Protein AF-A0A258JT99-F1 (afdb_monomer_lite)

Radius of gyration: 22.07 Å; chains: 1; bounding box: 55×50×61 Å

Secondary structure (DSSP, 8-state):
-EEEEEEEEE-TT--EEEEEEEEEE-TTT-EEEEEEEEEEEETTTTEEEEEEEEEEEETTT--EEEEEEEEEEETTTTEEEEEEEEEEEETTEEEEEEEEEEEETTTTEEEEEETT--EE-TTS-EEEE-SS-EEEEETTEEEEPPTTS-THHHHHHHHHHHHHHHHHHTTS-S------------------------

Sequence (198 aa):
EWGARSGYGTTARGTEVAGRSAGAFNPYTGNYAGARDTSRYNPYTGARGASSASVTGNAYTGNFDANRSSVGANPTTGTAHASSTSVSRENGQVSVDSKGVATNQRTGNSVAWNNGNVYTDHDGNVYQHDGNGWNRATSSGWQQVDRSANTQQLDNERQARSFSNNRSYGGYDRGFGGGGGFERGGGGFERGGGGFRR

Structure (mmCIF, N/CA/C/O backbone):
data_AF-A0A258JT99-F1
#
_entry.id   AF-A0A258JT99-F1
#
loop_
_atom_site.group_PDB
_atom_site.id
_atom_site.type_symbol
_atom_site.label_atom_id
_atom_site.label_alt_id
_atom_site.label_comp_id
_atom_site.label_asym_id
_atom_site.label_entity_id
_atom_site.label_seq_id
_atom_site.pdbx_PDB_ins_code
_atom_site.Cartn_x
_atom_site.Cartn_y
_atom_site.Cartn_z
_atom_site.occupancy
_atom_site.B_iso_or_equiv
_atom_site.auth_seq_id
_atom_site.auth_comp_id
_atom_site.auth_asym_id
_atom_site.auth_atom_id
_atom_site.pdbx_PDB_model_num
ATOM 1 N N . GLU A 1 1 ? 18.544 -13.437 -15.022 1.00 73.38 1 GLU A N 1
ATOM 2 C CA . GLU A 1 1 ? 18.887 -13.776 -13.626 1.00 73.38 1 GLU A CA 1
ATOM 3 C C . GLU A 1 1 ? 17.643 -13.664 -12.753 1.00 73.38 1 GLU A C 1
ATOM 5 O O . GLU A 1 1 ? 16.803 -12.812 -13.035 1.00 73.38 1 GLU A O 1
ATOM 10 N N . TRP A 1 2 ? 17.504 -14.541 -11.758 1.00 81.50 2 TRP A N 1
ATOM 11 C CA . TRP A 1 2 ? 16.371 -14.583 -10.828 1.00 81.50 2 TRP A CA 1
ATOM 12 C C . TRP A 1 2 ? 16.904 -14.632 -9.399 1.00 81.50 2 TRP A C 1
ATOM 14 O O . TRP A 1 2 ? 17.865 -15.349 -9.132 1.00 81.50 2 TRP A O 1
ATOM 24 N N . GLY A 1 3 ? 16.271 -13.907 -8.480 1.00 84.00 3 GLY A N 1
ATOM 25 C CA . GLY A 1 3 ? 16.649 -13.907 -7.069 1.00 84.00 3 GLY A CA 1
ATOM 26 C C . GLY A 1 3 ? 15.433 -13.779 -6.165 1.00 84.00 3 GLY A C 1
ATOM 27 O O . GLY A 1 3 ? 14.491 -13.057 -6.485 1.00 84.00 3 GLY A O 1
ATOM 28 N N . ALA A 1 4 ? 15.456 -14.466 -5.025 1.00 85.50 4 ALA A N 1
ATOM 29 C CA . ALA A 1 4 ? 14.419 -14.387 -4.006 1.00 85.50 4 ALA A CA 1
ATOM 30 C C . ALA A 1 4 ? 15.039 -14.308 -2.607 1.00 85.50 4 ALA A C 1
ATOM 32 O O . ALA A 1 4 ? 16.090 -14.884 -2.342 1.00 85.50 4 ALA A O 1
ATOM 33 N N . ARG A 1 5 ? 14.371 -13.589 -1.706 1.00 89.81 5 ARG A N 1
ATOM 34 C CA .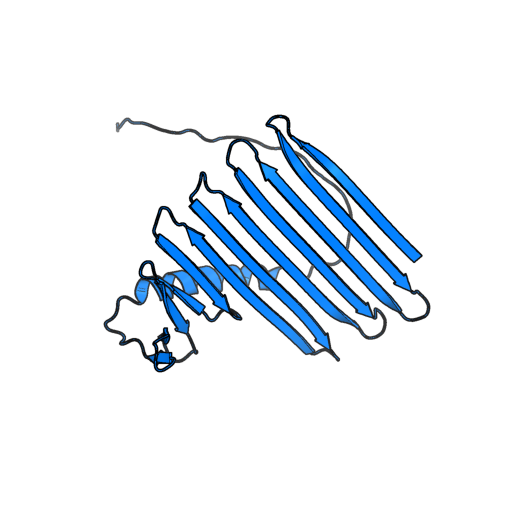 ARG A 1 5 ? 14.698 -13.515 -0.278 1.00 89.81 5 ARG A CA 1
ATOM 35 C C . ARG A 1 5 ? 13.418 -13.603 0.533 1.00 89.81 5 ARG A C 1
ATOM 37 O O . ARG A 1 5 ? 12.408 -13.011 0.155 1.00 89.81 5 ARG A O 1
ATOM 44 N N . SER A 1 6 ? 13.475 -14.298 1.655 1.00 93.19 6 SER A N 1
ATOM 45 C CA . SER A 1 6 ? 12.382 -14.395 2.618 1.00 93.19 6 SER A CA 1
ATOM 46 C C . SER A 1 6 ? 12.924 -14.254 4.029 1.00 93.19 6 SER A C 1
ATOM 48 O O . SER A 1 6 ? 14.051 -14.658 4.305 1.00 93.19 6 SER A O 1
ATOM 50 N N . GLY A 1 7 ? 12.116 -13.696 4.920 1.00 93.88 7 GLY A N 1
ATOM 51 C CA . GLY A 1 7 ? 12.438 -13.556 6.329 1.00 93.88 7 GLY A CA 1
ATOM 52 C C . GLY A 1 7 ? 11.191 -13.716 7.182 1.00 93.88 7 GLY A C 1
ATOM 53 O O . GLY A 1 7 ? 10.092 -13.320 6.788 1.00 93.88 7 GLY A O 1
ATOM 54 N N . TYR A 1 8 ? 11.389 -14.292 8.357 1.00 96.31 8 TYR A N 1
ATOM 55 C CA . TYR A 1 8 ? 10.395 -14.392 9.411 1.00 96.31 8 TYR A CA 1
ATOM 56 C C . TYR A 1 8 ? 11.054 -13.990 10.726 1.00 96.31 8 TYR A C 1
ATOM 58 O O . TYR A 1 8 ? 12.238 -14.255 10.937 1.00 96.31 8 TYR A O 1
ATOM 66 N N . GLY A 1 9 ? 10.295 -13.353 11.607 1.00 95.69 9 GLY A N 1
ATOM 67 C CA . GLY A 1 9 ? 10.769 -13.029 12.938 1.00 95.69 9 GLY A CA 1
ATOM 68 C C . GLY A 1 9 ? 9.641 -12.671 13.886 1.00 95.69 9 GLY A C 1
ATOM 69 O O . GLY A 1 9 ? 8.528 -12.334 13.481 1.00 95.69 9 GLY A O 1
ATOM 70 N N . THR A 1 10 ? 9.975 -12.704 15.168 1.00 96.75 10 THR A N 1
ATOM 71 C CA . THR A 1 10 ? 9.085 -12.312 16.255 1.00 96.75 10 THR A CA 1
ATOM 72 C C . THR A 1 10 ? 9.757 -11.193 17.039 1.00 96.75 10 THR A C 1
ATOM 74 O O . THR A 1 10 ? 10.929 -11.290 17.400 1.00 96.75 10 THR A O 1
ATOM 77 N N . THR A 1 11 ? 9.044 -10.094 17.282 1.00 93.75 11 THR A N 1
ATOM 78 C CA . THR A 1 11 ? 9.565 -9.004 18.119 1.00 93.75 11 THR A CA 1
ATOM 79 C C . THR A 1 11 ? 9.627 -9.436 19.586 1.00 93.75 11 THR A C 1
ATOM 81 O O . THR A 1 11 ? 8.944 -10.371 19.997 1.00 93.75 11 THR A O 1
ATOM 84 N N . ALA A 1 12 ? 10.366 -8.700 20.424 1.00 90.81 12 ALA A N 1
ATOM 85 C CA . ALA A 1 12 ? 10.426 -8.960 21.870 1.00 90.81 12 ALA A CA 1
ATOM 86 C C . ALA A 1 12 ? 9.043 -8.965 22.560 1.00 90.81 12 ALA A C 1
ATOM 88 O O . ALA A 1 12 ? 8.882 -9.543 23.627 1.00 90.81 12 ALA A O 1
ATOM 89 N N . ARG A 1 13 ? 8.035 -8.328 21.945 1.00 89.50 13 ARG A N 1
ATOM 90 C CA . ARG A 1 13 ? 6.638 -8.310 22.402 1.00 89.50 13 ARG A CA 1
ATOM 91 C C . ARG A 1 13 ? 5.745 -9.237 21.570 1.00 89.50 13 ARG A C 1
ATOM 93 O O . ARG A 1 13 ? 4.591 -8.906 21.318 1.00 89.50 13 ARG A O 1
ATOM 100 N N . GLY A 1 14 ? 6.281 -10.347 21.070 1.00 91.19 14 GLY A N 1
ATOM 101 C CA . GLY A 1 14 ? 5.508 -11.416 20.434 1.00 91.19 14 GLY A CA 1
ATOM 102 C C . GLY A 1 14 ? 4.875 -11.073 19.082 1.00 91.19 14 GLY A C 1
ATOM 103 O O . GLY A 1 14 ? 4.100 -11.869 18.573 1.00 91.19 14 GLY A O 1
ATOM 104 N N . THR A 1 15 ? 5.155 -9.907 18.487 1.00 95.38 15 THR A N 1
ATOM 105 C CA . THR A 1 15 ? 4.597 -9.580 17.164 1.00 95.38 15 THR A CA 1
ATOM 106 C C . THR A 1 15 ? 5.325 -10.380 16.099 1.00 95.38 15 THR A C 1
ATOM 108 O O . THR A 1 15 ? 6.531 -10.214 15.930 1.00 95.38 15 THR A O 1
ATOM 111 N N . GLU A 1 16 ? 4.591 -11.207 15.374 1.00 96.62 16 GLU A N 1
ATOM 112 C CA . GLU A 1 16 ? 5.081 -11.982 14.244 1.00 96.62 16 GLU A CA 1
ATOM 113 C C . GLU A 1 16 ? 5.125 -11.102 13.000 1.00 96.62 16 GLU A C 1
ATOM 115 O O . GLU A 1 16 ? 4.189 -10.347 12.717 1.00 96.62 16 GLU A O 1
ATOM 120 N N . VAL A 1 17 ? 6.215 -11.199 12.249 1.00 95.38 17 VAL A N 1
ATOM 121 C CA . VAL A 1 17 ? 6.394 -10.529 10.966 1.00 95.38 17 VAL A CA 1
ATOM 122 C C . VAL A 1 17 ? 6.993 -11.528 9.991 1.00 95.38 17 VAL A C 1
ATOM 124 O O . VAL A 1 17 ? 7.997 -12.172 10.287 1.00 95.38 17 VAL A O 1
ATOM 127 N N . ALA A 1 18 ? 6.397 -11.627 8.810 1.00 96.38 18 ALA A N 1
ATOM 128 C CA . ALA A 1 18 ? 6.957 -12.366 7.693 1.00 96.38 18 ALA A CA 1
ATOM 129 C C . ALA A 1 18 ? 7.031 -11.461 6.469 1.00 96.38 18 ALA A C 1
ATOM 131 O O . ALA A 1 18 ? 6.254 -10.512 6.316 1.00 96.38 18 ALA A O 1
ATOM 132 N N . GLY A 1 19 ? 7.960 -11.761 5.575 1.00 96.31 19 GLY A N 1
ATOM 133 C CA . GLY A 1 19 ? 7.998 -11.125 4.276 1.00 96.31 19 GLY A CA 1
ATOM 134 C C . GLY A 1 19 ? 8.892 -11.858 3.305 1.00 96.31 19 GLY A C 1
ATOM 135 O O . GLY A 1 19 ? 9.802 -12.597 3.682 1.00 96.31 19 GLY A O 1
ATOM 136 N N . ARG A 1 20 ? 8.629 -11.632 2.028 1.00 97.06 20 ARG A N 1
ATOM 137 C CA . ARG A 1 20 ? 9.450 -12.140 0.937 1.00 97.06 20 ARG A CA 1
ATOM 138 C C . ARG A 1 20 ? 9.517 -11.122 -0.179 1.00 97.06 20 ARG A C 1
ATOM 140 O O . ARG A 1 20 ? 8.653 -10.259 -0.310 1.00 97.06 20 ARG A O 1
ATOM 147 N N . SER A 1 21 ? 10.555 -11.221 -0.989 1.00 96.81 21 SER A N 1
ATOM 148 C CA . SER A 1 21 ? 10.646 -10.490 -2.241 1.00 96.81 21 SER A CA 1
ATOM 149 C C . SER A 1 21 ? 11.410 -11.292 -3.271 1.00 96.81 21 SER A C 1
ATOM 151 O O . SER A 1 21 ? 12.389 -11.949 -2.921 1.00 96.81 21 SER A O 1
ATOM 153 N N . ALA A 1 22 ? 11.011 -11.168 -4.524 1.00 96.56 22 ALA A N 1
ATOM 154 C CA . ALA A 1 22 ? 11.676 -11.775 -5.658 1.00 96.56 22 ALA A CA 1
ATOM 155 C C . ALA A 1 22 ? 11.898 -10.742 -6.762 1.00 96.56 22 ALA A C 1
ATOM 157 O O . ALA A 1 22 ? 11.194 -9.733 -6.836 1.00 96.56 22 ALA A O 1
ATOM 158 N N . GLY A 1 23 ? 12.888 -11.002 -7.604 1.00 97.38 23 GLY A N 1
ATOM 159 C CA . GLY A 1 23 ? 13.243 -10.174 -8.740 1.00 97.38 23 GLY A CA 1
ATOM 160 C C . GLY A 1 23 ? 13.758 -11.019 -9.893 1.00 97.38 23 GLY A C 1
ATOM 161 O O . GLY A 1 23 ? 14.314 -12.101 -9.695 1.00 97.38 23 GLY A O 1
ATOM 162 N N . ALA A 1 24 ? 13.554 -10.506 -11.094 1.00 96.94 24 ALA A N 1
ATOM 163 C CA . ALA A 1 24 ? 13.934 -11.137 -12.336 1.00 96.94 24 ALA A CA 1
ATOM 164 C C . ALA A 1 24 ? 14.367 -10.084 -13.342 1.00 96.94 24 ALA A C 1
ATOM 166 O O . ALA A 1 24 ? 13.722 -9.041 -13.467 1.00 96.94 24 ALA A O 1
ATOM 167 N N . PHE A 1 25 ? 15.415 -10.389 -14.097 1.00 97.62 25 PHE A N 1
ATOM 168 C CA . PHE A 1 25 ? 15.844 -9.567 -15.219 1.00 97.62 25 PHE A CA 1
ATOM 169 C C . PHE A 1 25 ? 16.341 -10.433 -16.374 1.00 97.62 25 PHE A C 1
ATOM 171 O O . PHE A 1 25 ? 17.145 -11.352 -16.172 1.00 97.62 25 PHE A O 1
ATOM 178 N N . ASN A 1 26 ? 15.873 -10.130 -17.583 1.00 97.06 26 ASN A N 1
ATOM 179 C CA . ASN A 1 26 ? 16.378 -10.693 -18.825 1.00 97.06 26 ASN A CA 1
ATOM 180 C C . ASN A 1 26 ? 17.171 -9.615 -19.592 1.00 97.06 26 ASN A C 1
ATOM 182 O O . ASN A 1 26 ? 16.556 -8.746 -20.213 1.00 97.06 26 ASN A O 1
ATOM 186 N N . PRO A 1 27 ? 18.516 -9.683 -19.600 1.00 95.00 27 PRO A N 1
ATOM 187 C CA . PRO A 1 27 ? 19.362 -8.696 -20.269 1.00 95.00 27 PRO A CA 1
ATOM 188 C C . PRO A 1 27 ? 19.327 -8.771 -21.799 1.00 95.00 27 PRO A C 1
ATOM 190 O O . PRO A 1 27 ? 19.946 -7.928 -22.428 1.00 95.00 27 PRO A O 1
ATOM 193 N N . TYR A 1 28 ? 18.663 -9.760 -22.405 1.00 97.12 28 TYR A N 1
ATOM 194 C C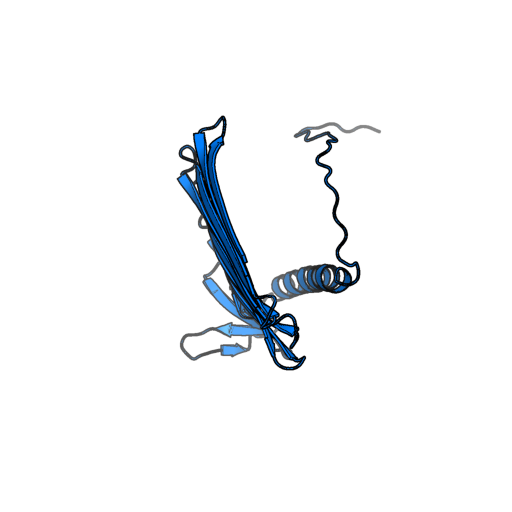A . TYR A 1 28 ? 18.542 -9.870 -23.864 1.00 97.12 28 TYR A CA 1
ATOM 195 C C . TYR A 1 28 ? 17.241 -9.268 -24.390 1.00 97.12 28 TYR A C 1
ATOM 197 O O . TYR A 1 28 ? 17.189 -8.793 -25.519 1.00 97.12 28 TYR A O 1
ATOM 205 N N . THR A 1 29 ? 16.180 -9.290 -23.581 1.00 97.06 29 THR A N 1
ATOM 206 C CA . THR A 1 29 ? 14.873 -8.738 -23.965 1.00 97.06 29 THR A CA 1
ATOM 207 C C . THR A 1 29 ? 14.533 -7.448 -23.230 1.00 97.06 29 THR A C 1
ATOM 209 O O . THR A 1 29 ? 13.559 -6.796 -23.588 1.00 97.06 29 THR A O 1
ATOM 212 N N . GLY A 1 30 ? 15.292 -7.083 -22.192 1.00 96.94 30 GLY A N 1
ATOM 213 C CA . GLY A 1 30 ? 15.015 -5.939 -21.324 1.00 96.94 30 GLY A CA 1
ATOM 214 C C . GLY A 1 30 ? 13.882 -6.188 -20.325 1.00 96.94 30 GLY A C 1
ATOM 215 O O . GLY A 1 30 ? 13.571 -5.300 -19.534 1.00 96.94 30 GLY A O 1
ATOM 216 N N . ASN A 1 31 ? 13.262 -7.373 -20.334 1.00 98.12 31 ASN A N 1
ATOM 217 C CA . ASN A 1 31 ? 12.151 -7.690 -19.439 1.00 98.12 31 ASN A CA 1
ATOM 218 C C . ASN A 1 31 ? 12.633 -7.770 -17.990 1.00 98.12 31 ASN A C 1
ATOM 220 O O . ASN A 1 31 ? 13.616 -8.449 -17.687 1.00 98.12 31 ASN A O 1
ATOM 224 N N . TYR A 1 32 ? 11.898 -7.132 -17.088 1.00 98.12 32 TYR A N 1
ATOM 225 C CA . TYR A 1 32 ? 12.126 -7.212 -15.656 1.00 98.12 32 TYR A CA 1
ATOM 226 C C . TYR A 1 32 ? 10.822 -7.472 -14.911 1.00 98.12 32 TYR A C 1
ATOM 228 O O . TYR A 1 32 ? 9.738 -7.079 -15.341 1.00 98.12 32 TYR A O 1
ATOM 236 N N . ALA A 1 33 ? 10.944 -8.132 -13.767 1.00 98.06 33 ALA A N 1
ATOM 237 C CA . ALA A 1 33 ? 9.855 -8.311 -12.827 1.00 98.06 33 ALA A CA 1
ATOM 238 C C . ALA A 1 33 ? 10.388 -8.216 -11.400 1.00 98.06 33 ALA A C 1
ATOM 240 O O . ALA A 1 33 ? 11.525 -8.588 -11.114 1.00 98.06 33 ALA A O 1
ATOM 241 N N . GLY A 1 34 ? 9.561 -7.734 -10.488 1.00 97.94 34 GLY A N 1
ATOM 242 C CA . GLY A 1 34 ? 9.867 -7.673 -9.072 1.00 97.94 34 GLY A CA 1
ATOM 243 C C . GLY A 1 34 ? 8.593 -7.768 -8.261 1.00 97.94 34 GLY A C 1
ATOM 244 O O . GLY A 1 34 ? 7.565 -7.223 -8.646 1.00 97.94 34 GLY A O 1
ATOM 245 N N . ALA A 1 35 ? 8.646 -8.454 -7.130 1.00 96.94 35 ALA A N 1
ATOM 246 C CA . ALA A 1 35 ? 7.527 -8.540 -6.208 1.00 96.94 35 ALA A CA 1
ATOM 247 C C . ALA A 1 35 ? 8.027 -8.586 -4.770 1.00 96.94 35 ALA A C 1
ATOM 249 O O . ALA A 1 35 ? 9.122 -9.070 -4.490 1.00 96.94 35 ALA A O 1
ATOM 250 N N . ARG A 1 36 ? 7.218 -8.085 -3.845 1.00 96.94 36 ARG A N 1
ATOM 251 C CA . ARG A 1 36 ? 7.414 -8.218 -2.407 1.00 96.94 36 ARG A CA 1
ATOM 252 C C . ARG A 1 36 ? 6.078 -8.317 -1.700 1.00 96.94 36 ARG A C 1
ATOM 254 O O . ARG A 1 36 ? 5.122 -7.660 -2.100 1.00 96.94 36 ARG A O 1
ATOM 261 N N . ASP A 1 37 ? 6.045 -9.063 -0.613 1.00 96.62 37 ASP A N 1
ATOM 262 C CA . ASP A 1 37 ? 4.921 -9.087 0.306 1.00 96.62 37 ASP A CA 1
ATOM 263 C C . ASP A 1 37 ? 5.394 -9.186 1.752 1.00 96.62 37 ASP A C 1
ATOM 265 O O . ASP A 1 37 ? 6.534 -9.552 2.044 1.00 96.62 37 ASP A O 1
ATOM 269 N N . THR A 1 38 ? 4.520 -8.770 2.658 1.00 95.81 38 THR A N 1
ATOM 270 C CA . THR A 1 38 ? 4.727 -8.871 4.095 1.00 95.81 38 THR A CA 1
ATOM 271 C C . THR A 1 38 ? 3.408 -9.129 4.797 1.00 95.81 38 THR A C 1
ATOM 273 O O . THR A 1 38 ? 2.363 -8.629 4.375 1.00 95.81 38 THR A O 1
ATOM 276 N N . SER A 1 39 ? 3.475 -9.871 5.894 1.00 95.12 39 SER A N 1
ATOM 277 C CA . SER A 1 39 ? 2.401 -10.064 6.856 1.00 95.12 39 SER A CA 1
ATOM 278 C C . SER A 1 39 ? 2.896 -9.743 8.262 1.00 95.12 39 SER A C 1
ATOM 280 O O . SER A 1 39 ? 4.078 -9.887 8.575 1.00 95.12 39 SER A O 1
ATOM 282 N N . ARG A 1 40 ? 1.981 -9.300 9.121 1.00 95.94 40 ARG A N 1
ATOM 283 C CA . ARG A 1 40 ? 2.245 -9.028 10.535 1.00 95.94 40 ARG A CA 1
ATOM 284 C C . ARG A 1 40 ? 1.055 -9.420 11.398 1.00 95.94 40 ARG A C 1
ATOM 286 O O . ARG A 1 40 ? -0.085 -9.187 10.988 1.00 95.94 40 ARG A O 1
ATOM 293 N N . TYR A 1 41 ? 1.327 -9.943 12.587 1.00 97.00 41 TYR A N 1
ATOM 294 C CA . TYR A 1 41 ? 0.324 -10.285 13.592 1.00 97.00 41 TYR A CA 1
ATOM 295 C C . TYR A 1 41 ? 0.838 -9.967 14.998 1.00 97.00 41 TYR A C 1
ATOM 297 O O . TYR A 1 41 ? 1.927 -10.380 15.380 1.00 97.00 41 TYR A O 1
ATOM 305 N N . ASN A 1 42 ? 0.065 -9.212 15.774 1.00 95.69 42 ASN A N 1
ATOM 306 C CA . ASN A 1 42 ? 0.338 -8.925 17.174 1.00 95.69 42 ASN A CA 1
ATOM 307 C C . ASN A 1 42 ? -0.686 -9.670 18.048 1.00 95.69 42 ASN A C 1
ATOM 309 O O . ASN A 1 42 ? -1.859 -9.283 18.044 1.00 95.69 42 ASN A O 1
ATOM 313 N N . PRO A 1 43 ? -0.270 -10.687 18.823 1.00 94.06 43 PRO A N 1
ATOM 314 C CA . PRO A 1 43 ? -1.187 -11.490 19.628 1.00 94.06 43 PRO A CA 1
ATOM 315 C C . PRO A 1 43 ? -1.819 -10.712 20.789 1.00 94.06 43 PRO A C 1
ATOM 317 O O . PRO A 1 43 ? -2.919 -11.047 21.213 1.00 94.06 43 PRO A O 1
ATOM 320 N N . TYR A 1 44 ? -1.176 -9.649 21.284 1.00 94.12 44 TYR A N 1
ATOM 321 C CA . TYR A 1 44 ? -1.686 -8.865 22.415 1.00 94.12 44 TYR A CA 1
ATOM 322 C C . TYR A 1 44 ? -2.835 -7.938 22.029 1.00 94.12 44 TYR A C 1
ATOM 324 O O . TYR A 1 44 ? -3.727 -7.685 22.832 1.00 94.12 44 TYR A O 1
ATOM 332 N N . THR A 1 45 ? -2.803 -7.401 20.810 1.00 93.75 45 THR A N 1
ATOM 333 C CA . THR A 1 45 ? -3.827 -6.467 20.323 1.00 93.75 45 THR A CA 1
ATOM 334 C C . THR A 1 45 ? -4.746 -7.081 19.276 1.00 93.75 45 THR A C 1
ATOM 336 O O . THR A 1 45 ? -5.660 -6.414 18.802 1.00 93.75 45 THR A O 1
ATOM 339 N N . GLY A 1 46 ? -4.473 -8.312 18.833 1.00 93.12 46 GLY A N 1
ATOM 340 C CA . GLY A 1 46 ? -5.096 -8.907 17.650 1.00 93.12 46 GLY A CA 1
ATOM 341 C C . GLY A 1 46 ? -4.809 -8.132 16.357 1.00 93.12 46 GLY A C 1
ATOM 342 O O . GLY A 1 46 ? -5.453 -8.383 15.335 1.00 93.12 46 GLY A O 1
ATOM 343 N N . ALA A 1 47 ? -3.887 -7.159 16.386 1.00 94.19 47 ALA A N 1
ATOM 344 C CA . ALA A 1 47 ? -3.595 -6.328 15.233 1.00 94.19 47 ALA A CA 1
ATOM 345 C C . ALA A 1 47 ? -2.904 -7.155 14.155 1.00 94.19 47 ALA A C 1
ATOM 347 O O . ALA A 1 47 ? -1.912 -7.833 14.409 1.00 94.19 47 ALA A O 1
ATOM 348 N N . ARG A 1 48 ? -3.413 -7.072 12.933 1.00 96.00 48 ARG A N 1
ATOM 349 C CA . ARG A 1 48 ? -2.928 -7.840 11.792 1.00 96.00 48 ARG A CA 1
ATOM 350 C C . ARG A 1 48 ? -2.867 -6.985 10.551 1.00 96.00 48 ARG A C 1
ATOM 352 O O . ARG A 1 48 ? -3.611 -6.016 10.410 1.00 96.00 48 ARG A O 1
ATOM 359 N N . GLY A 1 49 ? -2.000 -7.351 9.627 1.00 94.50 49 GLY A N 1
ATOM 360 C CA . GLY A 1 49 ? -1.995 -6.725 8.321 1.00 94.50 49 GLY A CA 1
ATOM 361 C C . GLY A 1 49 ? -1.114 -7.449 7.336 1.00 94.50 49 GLY A C 1
ATOM 362 O O . GLY A 1 49 ? -0.210 -8.189 7.716 1.00 94.50 49 GLY A O 1
ATOM 363 N N . ALA A 1 50 ? -1.378 -7.195 6.069 1.00 93.38 50 ALA A N 1
ATOM 364 C CA . ALA A 1 50 ? -0.567 -7.670 4.973 1.00 93.38 50 ALA A CA 1
ATOM 365 C C . ALA A 1 50 ? -0.400 -6.551 3.953 1.00 93.38 50 ALA A C 1
ATOM 367 O O . ALA A 1 50 ? -1.255 -5.677 3.828 1.00 93.38 50 ALA A O 1
ATOM 368 N N . SER A 1 51 ? 0.708 -6.552 3.233 1.00 94.75 51 SER A N 1
ATOM 369 C CA . SER A 1 51 ? 0.885 -5.662 2.093 1.00 94.75 51 SER A CA 1
ATOM 370 C C . SER A 1 51 ? 1.733 -6.325 1.036 1.00 94.75 51 SER A C 1
ATOM 372 O O . SER A 1 51 ? 2.630 -7.093 1.368 1.00 94.75 51 SER A O 1
ATOM 374 N N . SER A 1 52 ? 1.475 -5.994 -0.220 1.00 96.06 52 SER A N 1
ATOM 375 C CA . SER A 1 52 ? 2.255 -6.462 -1.354 1.00 96.06 52 SER A CA 1
ATOM 376 C C . SER A 1 52 ? 2.602 -5.306 -2.280 1.00 96.06 52 SER A C 1
ATOM 378 O O . SER A 1 52 ? 1.932 -4.273 -2.278 1.00 96.06 52 SER A O 1
ATOM 380 N N . ALA A 1 53 ? 3.673 -5.458 -3.046 1.00 97.19 53 ALA A N 1
ATOM 381 C CA . ALA A 1 53 ? 3.984 -4.598 -4.170 1.00 97.19 53 ALA A CA 1
ATOM 382 C C . ALA A 1 53 ? 4.658 -5.410 -5.272 1.00 97.19 53 ALA A C 1
ATOM 384 O O . ALA A 1 53 ? 5.466 -6.287 -4.976 1.00 97.19 53 ALA A O 1
ATOM 385 N N . SER A 1 54 ? 4.364 -5.098 -6.523 1.00 97.19 54 SER A N 1
ATOM 386 C CA . SER A 1 54 ? 4.955 -5.741 -7.687 1.00 97.19 54 SER A CA 1
ATOM 387 C C . SER A 1 54 ? 5.211 -4.738 -8.797 1.00 97.19 54 SER A C 1
ATOM 389 O O . SER A 1 54 ? 4.589 -3.679 -8.846 1.00 97.19 54 SER A O 1
ATOM 391 N N . VAL A 1 55 ? 6.131 -5.086 -9.685 1.00 97.81 55 VAL A N 1
ATOM 392 C CA . VAL A 1 55 ? 6.376 -4.401 -10.943 1.00 97.81 55 VAL A CA 1
ATOM 393 C C . VAL A 1 55 ? 6.737 -5.429 -12.008 1.00 97.81 55 VAL A C 1
ATOM 395 O O . VAL A 1 55 ? 7.467 -6.378 -11.731 1.00 97.81 55 VAL A O 1
ATOM 398 N N . THR A 1 56 ? 6.243 -5.237 -13.217 1.00 98.12 56 THR A N 1
ATOM 399 C CA . THR A 1 56 ? 6.661 -5.938 -14.430 1.00 98.12 56 THR A CA 1
ATOM 400 C C . THR A 1 56 ? 6.882 -4.902 -15.508 1.00 98.12 56 THR A C 1
ATOM 402 O O . THR A 1 56 ? 6.127 -3.942 -15.591 1.00 98.12 56 THR A O 1
ATOM 405 N N . GLY A 1 57 ? 7.899 -5.056 -16.339 1.00 97.62 57 GLY A N 1
ATOM 406 C CA . GLY A 1 57 ? 8.131 -4.084 -17.395 1.00 97.62 57 GLY A CA 1
ATOM 407 C C . GLY A 1 57 ? 9.267 -4.463 -18.314 1.00 97.62 57 GLY A C 1
ATOM 408 O O . GLY A 1 57 ? 9.824 -5.559 -18.243 1.00 97.62 57 GLY A O 1
ATOM 409 N N . ASN A 1 58 ? 9.608 -3.525 -19.185 1.00 97.25 58 ASN A N 1
ATOM 410 C CA . ASN A 1 58 ? 10.670 -3.679 -20.153 1.00 97.25 58 ASN A CA 1
ATOM 411 C C . ASN A 1 58 ? 11.561 -2.429 -20.153 1.00 97.25 58 ASN A C 1
ATOM 413 O O . ASN A 1 58 ? 11.116 -1.323 -20.450 1.00 97.25 58 ASN A O 1
ATOM 417 N N . ALA A 1 59 ? 12.832 -2.610 -19.802 1.00 95.50 59 ALA A N 1
ATOM 418 C CA . ALA A 1 59 ? 13.805 -1.533 -19.655 1.00 95.50 59 ALA A CA 1
ATOM 419 C C . ALA A 1 59 ? 14.147 -0.837 -20.983 1.00 95.50 59 ALA A C 1
ATOM 421 O O . ALA A 1 59 ? 14.592 0.306 -20.962 1.00 95.50 59 ALA A O 1
ATOM 422 N N . TYR A 1 60 ? 13.939 -1.499 -22.126 1.00 96.56 60 TYR A N 1
ATOM 423 C CA . TYR A 1 60 ? 14.247 -0.941 -23.446 1.00 96.56 60 TYR A CA 1
ATOM 424 C C . TYR A 1 60 ? 13.129 -0.054 -23.982 1.00 96.56 60 TYR A C 1
ATOM 426 O O . TYR A 1 60 ? 13.396 0.968 -24.600 1.00 96.56 60 TYR A O 1
ATOM 434 N N . THR A 1 61 ? 11.876 -0.430 -23.729 1.00 96.31 61 THR A N 1
ATOM 435 C CA . THR A 1 61 ? 10.705 0.373 -24.125 1.00 96.31 61 THR A CA 1
ATOM 436 C C . THR A 1 61 ? 10.324 1.409 -23.068 1.00 96.31 61 THR A C 1
ATOM 438 O O . THR A 1 61 ? 9.653 2.389 -23.372 1.00 96.31 61 THR A O 1
ATOM 441 N N . GLY A 1 62 ? 10.726 1.193 -21.813 1.00 92.44 62 GLY A N 1
ATOM 442 C CA . GLY A 1 62 ? 10.285 1.988 -20.671 1.00 92.44 62 GLY A CA 1
ATOM 443 C C . GLY A 1 62 ? 8.863 1.664 -20.206 1.00 92.44 62 GLY A C 1
ATOM 444 O O . GLY A 1 62 ? 8.413 2.268 -19.234 1.00 92.44 62 GLY A O 1
ATOM 445 N N . ASN A 1 63 ? 8.166 0.721 -20.848 1.00 95.62 63 ASN A N 1
ATOM 446 C CA . ASN A 1 63 ? 6.826 0.302 -20.446 1.00 95.62 63 ASN A CA 1
ATOM 447 C C . ASN A 1 63 ? 6.881 -0.511 -19.149 1.00 95.62 63 ASN A C 1
ATOM 449 O O . ASN A 1 63 ? 7.790 -1.328 -18.954 1.00 95.62 63 ASN A O 1
ATOM 453 N N . PHE A 1 64 ? 5.914 -0.294 -18.261 1.00 97.12 64 PHE A N 1
ATOM 454 C CA . PHE A 1 64 ? 5.809 -1.051 -17.017 1.00 97.12 64 PHE A CA 1
ATOM 455 C C . PHE A 1 64 ? 4.393 -1.053 -16.453 1.00 97.12 64 PHE A C 1
ATOM 457 O O . PHE A 1 64 ? 3.629 -0.125 -16.680 1.00 97.12 64 PHE A O 1
ATOM 464 N N . ASP A 1 65 ? 4.116 -2.046 -15.620 1.00 97.38 65 ASP A N 1
ATOM 465 C CA . ASP A 1 65 ? 2.959 -2.145 -14.745 1.00 97.38 65 ASP A CA 1
ATOM 466 C C . ASP A 1 65 ? 3.455 -2.371 -13.323 1.00 97.38 65 ASP A C 1
ATOM 468 O O . ASP A 1 65 ? 4.214 -3.300 -13.052 1.00 97.38 65 ASP A O 1
ATOM 472 N N . ALA A 1 66 ? 3.038 -1.520 -12.399 1.00 96.00 66 ALA A N 1
ATOM 473 C CA . ALA A 1 66 ? 3.349 -1.611 -10.986 1.00 96.00 66 ALA A CA 1
ATOM 474 C C . ALA A 1 66 ? 2.060 -1.642 -10.173 1.00 96.00 66 ALA A C 1
ATOM 476 O O . ALA A 1 66 ? 1.102 -0.940 -10.476 1.00 96.00 66 ALA A O 1
ATOM 477 N N . ASN A 1 67 ? 2.039 -2.422 -9.100 1.00 94.31 67 ASN A N 1
ATOM 478 C CA . ASN A 1 67 ? 0.916 -2.486 -8.177 1.00 94.31 67 ASN A CA 1
ATOM 479 C C . ASN A 1 67 ? 1.422 -2.495 -6.737 1.00 94.31 67 ASN A C 1
ATOM 481 O O . ASN A 1 67 ? 2.491 -3.022 -6.442 1.00 94.31 67 ASN A O 1
ATOM 485 N N . ARG A 1 68 ? 0.639 -1.941 -5.817 1.00 95.38 68 ARG A N 1
ATOM 486 C CA . ARG A 1 68 ? 0.798 -2.129 -4.377 1.00 95.38 68 ARG A CA 1
ATOM 487 C C . ARG A 1 68 ? -0.563 -2.312 -3.736 1.00 95.38 68 ARG A C 1
ATOM 489 O O . ARG A 1 68 ? -1.510 -1.628 -4.106 1.00 95.38 68 ARG A O 1
ATOM 496 N N . SER A 1 69 ? -0.653 -3.175 -2.738 1.00 93.75 69 SER A N 1
ATOM 497 C CA . SER A 1 69 ? -1.855 -3.346 -1.927 1.00 93.75 69 SER A CA 1
ATOM 498 C C . SER A 1 69 ? -1.507 -3.450 -0.451 1.00 93.75 69 SER A C 1
ATOM 500 O O . SER A 1 69 ? -0.404 -3.853 -0.082 1.00 93.75 69 SER A O 1
ATOM 502 N N . SER A 1 70 ? -2.433 -3.047 0.410 1.00 93.94 70 SER A N 1
ATOM 503 C CA . SER A 1 70 ? -2.279 -3.134 1.857 1.00 93.94 70 SER A CA 1
ATOM 504 C C . SER A 1 70 ? -3.626 -3.369 2.509 1.00 93.94 70 SER A C 1
ATOM 506 O O . SER A 1 70 ? -4.614 -2.738 2.152 1.00 93.94 70 SER A O 1
ATOM 508 N N . VAL A 1 71 ? -3.648 -4.251 3.495 1.00 89.31 71 VAL A N 1
ATOM 509 C CA . VAL A 1 71 ? -4.781 -4.486 4.380 1.00 89.31 71 VAL A CA 1
ATOM 510 C C . VAL A 1 71 ? -4.281 -4.492 5.815 1.00 89.31 71 VAL A C 1
ATOM 512 O O . VAL A 1 71 ? -3.171 -4.945 6.112 1.00 89.31 71 VAL A O 1
ATOM 515 N N . GLY A 1 72 ? -5.084 -3.973 6.729 1.00 92.38 72 GLY A N 1
ATOM 516 C CA . GLY A 1 72 ? -4.769 -4.011 8.144 1.00 92.38 72 GLY A CA 1
ATOM 517 C C . GLY A 1 72 ? -6.003 -3.840 9.003 1.00 92.38 72 GLY A C 1
ATOM 518 O O . GLY A 1 72 ? -6.959 -3.186 8.609 1.00 92.38 72 GLY A O 1
ATOM 519 N N . ALA A 1 73 ? -5.969 -4.434 10.186 1.00 91.62 73 ALA A N 1
ATOM 520 C CA . ALA A 1 73 ? -6.978 -4.248 11.211 1.00 91.62 73 ALA A CA 1
ATOM 521 C C . ALA A 1 73 ? -6.312 -4.280 12.583 1.00 91.62 73 ALA A C 1
ATOM 523 O O . ALA A 1 73 ? -5.393 -5.063 12.816 1.00 91.62 73 ALA A O 1
ATOM 524 N N . ASN A 1 74 ? -6.782 -3.444 13.497 1.00 93.94 74 ASN A N 1
ATOM 525 C CA . ASN A 1 74 ? -6.386 -3.459 14.894 1.00 93.94 74 ASN A CA 1
ATOM 526 C C . ASN A 1 74 ? -7.653 -3.341 15.750 1.00 93.94 74 ASN A C 1
ATOM 528 O O . ASN A 1 74 ? -8.181 -2.237 15.896 1.00 93.94 74 ASN A O 1
ATOM 532 N N . PRO A 1 75 ? -8.161 -4.452 16.312 1.00 88.62 75 PRO A N 1
ATOM 533 C CA . PRO A 1 75 ? -9.373 -4.418 17.120 1.00 88.62 75 PRO A CA 1
ATOM 534 C C . PRO A 1 75 ? -9.164 -3.629 18.422 1.00 88.62 75 PRO A C 1
ATOM 536 O O . PRO A 1 75 ? -10.086 -2.965 18.890 1.00 88.62 75 PRO A O 1
ATOM 539 N N . THR A 1 76 ? -7.944 -3.569 18.970 1.00 92.94 76 THR A N 1
ATOM 540 C CA . THR A 1 76 ? -7.620 -2.712 20.126 1.00 92.94 76 THR A CA 1
ATOM 541 C C . THR A 1 76 ? -7.665 -1.221 19.814 1.00 92.94 76 THR A C 1
ATOM 543 O O . THR A 1 76 ? -7.857 -0.449 20.743 1.00 92.94 76 THR A O 1
ATOM 546 N N . THR A 1 77 ? -7.574 -0.773 18.558 1.00 90.81 77 THR A N 1
ATOM 547 C CA . THR A 1 77 ? -7.818 0.636 18.153 1.00 90.81 77 THR A CA 1
ATOM 548 C C . THR A 1 77 ? -9.127 0.830 17.376 1.00 90.81 77 THR A C 1
ATOM 550 O O . THR A 1 77 ? -9.562 1.965 17.219 1.00 90.81 77 THR A O 1
ATOM 553 N N . GLY A 1 78 ? -9.806 -0.255 16.990 1.00 87.19 78 GLY A N 1
ATOM 554 C CA . GLY A 1 78 ? -11.026 -0.241 16.176 1.00 87.19 78 GLY A CA 1
ATOM 555 C C . GLY A 1 78 ? -10.770 0.135 14.718 1.00 87.19 78 GLY A C 1
ATOM 556 O O . GLY A 1 78 ? -11.715 0.301 13.955 1.00 87.19 78 GLY A O 1
ATOM 557 N N . THR A 1 79 ? -9.504 0.289 14.328 1.00 89.81 79 THR A N 1
ATOM 558 C CA . THR A 1 79 ? -9.116 0.778 13.005 1.00 89.81 79 THR A CA 1
ATOM 559 C C . THR A 1 79 ? -8.946 -0.375 12.031 1.00 89.81 79 THR A C 1
ATOM 561 O O . THR A 1 79 ? -8.292 -1.364 12.371 1.00 89.81 79 THR A O 1
ATOM 564 N N . ALA A 1 80 ? -9.429 -0.220 10.805 1.00 87.75 80 ALA A N 1
ATOM 565 C CA . ALA A 1 80 ? -9.130 -1.125 9.705 1.00 87.75 80 ALA A CA 1
ATOM 566 C C . ALA A 1 80 ? -8.953 -0.358 8.395 1.00 87.75 80 ALA A C 1
ATOM 568 O O . ALA A 1 80 ? -9.487 0.736 8.232 1.00 87.75 80 ALA A O 1
ATOM 569 N N . HIS A 1 81 ? -8.205 -0.924 7.455 1.00 91.56 81 HIS A N 1
ATOM 570 C CA . HIS A 1 81 ? -8.039 -0.369 6.119 1.00 91.56 81 HIS A CA 1
ATOM 571 C C . HIS A 1 81 ? -7.803 -1.463 5.083 1.00 91.56 81 HIS A C 1
ATOM 573 O O . HIS A 1 81 ? -7.264 -2.527 5.392 1.00 91.56 81 HIS A O 1
ATOM 579 N N . ALA A 1 82 ? -8.150 -1.159 3.840 1.00 88.88 82 ALA A N 1
ATOM 580 C CA . ALA A 1 82 ? -7.786 -1.924 2.659 1.00 88.88 82 ALA A CA 1
ATOM 581 C C . ALA A 1 82 ? -7.547 -0.950 1.504 1.00 88.88 82 ALA A C 1
ATOM 583 O O . ALA A 1 82 ? -8.362 -0.064 1.270 1.00 88.88 82 ALA A O 1
ATOM 584 N N . SER A 1 83 ? -6.436 -1.076 0.789 1.00 91.88 83 SER A N 1
ATOM 585 C CA . SER A 1 83 ? -6.119 -0.189 -0.328 1.00 91.88 83 SER A CA 1
ATOM 586 C C . SER A 1 83 ? -5.286 -0.868 -1.400 1.00 91.88 83 SER A C 1
ATOM 588 O O . SER A 1 83 ? -4.543 -1.815 -1.132 1.00 91.88 83 SER A O 1
ATOM 590 N N . SER A 1 84 ? -5.395 -0.346 -2.618 1.00 91.00 84 SER A N 1
ATOM 591 C CA . SER A 1 84 ? -4.560 -0.707 -3.755 1.00 91.00 84 SER A CA 1
ATOM 592 C C . SER A 1 84 ? -4.201 0.525 -4.576 1.00 91.00 84 SER A C 1
ATOM 594 O O . SER A 1 84 ? -5.025 1.422 -4.750 1.00 91.00 84 SER A O 1
ATOM 596 N N . THR A 1 85 ? -2.990 0.553 -5.117 1.00 93.75 85 THR A N 1
ATOM 597 C CA . THR A 1 85 ? -2.574 1.518 -6.135 1.00 93.75 85 THR A CA 1
ATOM 598 C C . THR A 1 85 ? -1.864 0.768 -7.248 1.00 93.75 85 THR A C 1
ATOM 600 O O . THR A 1 85 ? -0.887 0.079 -6.966 1.00 93.75 85 THR A O 1
ATOM 603 N N . SER A 1 86 ? -2.309 0.942 -8.486 1.00 91.62 86 SER A N 1
ATOM 604 C CA . SER A 1 86 ? -1.598 0.503 -9.679 1.00 91.62 86 SER A CA 1
ATOM 605 C C . SER A 1 86 ? -1.131 1.703 -10.494 1.00 91.62 86 SER A C 1
ATOM 607 O O . SER A 1 86 ? -1.766 2.757 -10.488 1.00 91.62 86 SER A O 1
ATOM 609 N N . VAL A 1 87 ? 0.028 1.559 -11.122 1.00 92.00 87 VAL A N 1
ATOM 610 C CA . VAL A 1 87 ? 0.637 2.548 -12.005 1.00 92.00 87 VAL A CA 1
ATOM 611 C C . VAL A 1 87 ? 1.093 1.802 -13.239 1.00 92.00 87 VAL A C 1
ATOM 613 O O . VAL A 1 87 ? 1.861 0.854 -13.107 1.00 92.00 87 VAL A O 1
ATOM 616 N N . SER A 1 88 ? 0.669 2.239 -14.414 1.00 90.56 88 SER A N 1
ATOM 617 C CA . SER A 1 88 ? 1.184 1.713 -15.671 1.00 90.56 88 SER A CA 1
ATOM 618 C C . SER A 1 88 ? 1.817 2.820 -16.496 1.00 90.56 88 SER A C 1
ATOM 620 O O . SER A 1 88 ? 1.454 3.996 -16.389 1.00 90.56 88 SER A O 1
ATOM 622 N N . ARG A 1 89 ? 2.799 2.444 -17.307 1.00 89.50 89 ARG A N 1
ATOM 623 C CA . ARG A 1 89 ? 3.336 3.268 -18.378 1.00 89.50 89 ARG A CA 1
ATOM 624 C C . ARG A 1 89 ? 3.263 2.485 -19.672 1.00 89.50 89 ARG A C 1
ATOM 626 O O . ARG A 1 89 ? 3.887 1.432 -19.787 1.00 89.50 89 ARG A O 1
ATOM 633 N N . GLU A 1 90 ? 2.584 3.063 -20.648 1.00 90.56 90 GLU A N 1
ATOM 634 C CA . GLU A 1 90 ? 2.490 2.532 -22.000 1.00 90.56 90 GLU A CA 1
ATOM 635 C C . GLU A 1 90 ? 2.795 3.656 -22.989 1.00 90.56 90 GLU A C 1
ATOM 637 O O . GLU A 1 90 ? 2.120 4.683 -23.008 1.00 90.56 90 GLU A O 1
ATOM 642 N N . ASN A 1 91 ? 3.862 3.497 -23.775 1.00 89.31 91 ASN A N 1
ATOM 643 C CA . ASN A 1 91 ? 4.254 4.429 -24.840 1.00 89.31 91 ASN A CA 1
ATOM 644 C C . ASN A 1 91 ? 4.368 5.895 -24.370 1.00 89.31 91 ASN A C 1
ATOM 646 O O . ASN A 1 91 ? 3.963 6.828 -25.058 1.00 89.31 91 ASN A O 1
ATOM 650 N N . GLY A 1 92 ? 4.914 6.098 -23.168 1.00 79.56 92 GLY A N 1
ATOM 651 C CA . GLY A 1 92 ? 5.097 7.422 -22.564 1.00 79.56 92 GLY A CA 1
ATOM 652 C C . GLY A 1 92 ? 3.876 7.969 -21.816 1.00 79.56 92 GLY A C 1
ATOM 653 O O . GLY A 1 92 ? 4.028 8.913 -21.042 1.00 79.56 92 GLY A O 1
ATOM 654 N N . GLN A 1 93 ? 2.701 7.354 -21.953 1.00 80.31 93 GLN A N 1
ATOM 655 C CA . GLN A 1 93 ? 1.528 7.696 -21.156 1.00 80.31 93 GLN A CA 1
ATOM 656 C C . GLN A 1 93 ? 1.587 6.982 -19.805 1.00 80.31 93 GLN A C 1
ATOM 658 O O . GLN A 1 93 ? 1.770 5.769 -19.750 1.00 80.31 93 GLN A O 1
ATOM 663 N N . VAL A 1 94 ? 1.415 7.731 -18.713 1.00 86.12 94 VAL A N 1
ATOM 664 C CA . VAL A 1 94 ? 1.331 7.180 -17.353 1.00 86.12 94 VAL A CA 1
ATOM 665 C C . VAL A 1 94 ? -0.125 7.166 -16.901 1.00 86.12 94 VAL A C 1
ATOM 667 O O . VAL A 1 94 ? -0.793 8.197 -16.942 1.00 86.12 94 VAL A O 1
ATOM 670 N N . SER A 1 95 ? -0.598 6.011 -16.439 1.00 82.94 95 SER A N 1
ATOM 671 C CA . SER A 1 95 ? -1.913 5.837 -15.819 1.00 82.94 95 SER A CA 1
ATOM 672 C C . SER A 1 95 ? -1.758 5.435 -14.356 1.00 82.94 95 SER A C 1
ATOM 674 O O . SER A 1 95 ? -0.820 4.724 -13.997 1.00 82.94 95 SER A O 1
ATOM 676 N N . VAL A 1 96 ? -2.669 5.901 -13.500 1.00 85.56 96 VAL A N 1
ATOM 677 C CA . VAL A 1 96 ? -2.685 5.592 -12.066 1.00 85.56 96 VAL A CA 1
ATOM 678 C C . VAL A 1 96 ? -4.109 5.240 -11.646 1.00 85.56 96 VAL A C 1
ATOM 680 O O . VAL A 1 96 ? -5.013 6.048 -11.836 1.00 85.56 96 VAL A O 1
ATOM 683 N N . ASP A 1 97 ? -4.289 4.073 -11.023 1.00 86.06 97 ASP A N 1
ATOM 684 C CA . ASP A 1 97 ? -5.541 3.669 -10.369 1.00 86.06 97 ASP A CA 1
ATOM 685 C C . ASP A 1 97 ? -5.298 3.437 -8.872 1.00 86.06 97 ASP A C 1
ATOM 687 O O . ASP A 1 97 ? -4.549 2.542 -8.487 1.00 86.06 97 ASP A O 1
ATOM 691 N N . SER A 1 98 ? -5.904 4.245 -8.007 1.00 87.69 98 SER A N 1
ATOM 692 C CA . SER A 1 98 ? -5.755 4.218 -6.554 1.00 87.69 98 SER A CA 1
ATOM 693 C C . SER A 1 98 ? -7.111 4.183 -5.870 1.00 87.69 98 SER A C 1
ATOM 695 O O . SER A 1 98 ? -7.889 5.130 -5.952 1.00 87.69 98 SER A O 1
ATOM 697 N N . LYS A 1 99 ? -7.363 3.130 -5.101 1.00 87.25 99 LYS A N 1
ATOM 698 C CA . LYS A 1 99 ? -8.616 2.945 -4.372 1.00 87.25 99 LYS A CA 1
ATOM 699 C C . LYS A 1 99 ? -8.376 2.372 -2.989 1.00 87.25 99 LYS A C 1
ATOM 701 O O . LYS A 1 99 ? -7.360 1.719 -2.737 1.00 87.25 99 LYS A O 1
ATOM 706 N N . GLY A 1 100 ? -9.314 2.604 -2.087 1.00 87.44 100 GLY A N 1
ATOM 707 C CA . GLY A 1 100 ? -9.258 2.003 -0.769 1.00 87.44 100 GLY A CA 1
ATOM 708 C C . GLY A 1 100 ? -10.313 2.520 0.182 1.00 87.44 100 GLY A C 1
ATOM 709 O O . GLY A 1 100 ? -11.097 3.406 -0.142 1.00 87.44 100 GLY A O 1
ATOM 710 N N . VAL A 1 101 ? -10.303 1.935 1.368 1.00 84.31 101 VAL A N 1
ATOM 711 C CA . VAL A 1 101 ? -11.143 2.284 2.501 1.00 84.31 101 VAL A CA 1
ATOM 712 C C . VAL A 1 101 ? -10.301 2.265 3.770 1.00 84.31 101 VAL A C 1
ATOM 714 O O . VAL A 1 101 ? -9.431 1.409 3.938 1.00 84.31 101 VAL A O 1
ATOM 717 N N . ALA A 1 102 ? -10.555 3.204 4.670 1.00 87.19 102 ALA A N 1
ATOM 718 C CA . ALA A 1 102 ? -10.091 3.188 6.046 1.00 87.19 102 ALA A CA 1
ATOM 719 C C . ALA A 1 102 ? -11.279 3.481 6.965 1.00 87.19 102 ALA A C 1
ATOM 721 O O . ALA A 1 102 ? -12.125 4.305 6.645 1.00 87.19 102 ALA A O 1
ATOM 722 N N . THR A 1 103 ? -11.359 2.798 8.096 1.00 85.06 103 THR A N 1
ATOM 723 C CA . THR A 1 103 ? -12.462 2.924 9.049 1.00 85.06 103 THR A CA 1
ATOM 724 C C . THR A 1 103 ? -11.947 2.861 10.477 1.00 85.06 103 THR A C 1
ATOM 726 O O . THR A 1 103 ? -10.893 2.279 10.749 1.00 85.06 103 THR A O 1
ATOM 729 N N . ASN A 1 104 ? -12.695 3.462 11.392 1.00 88.44 104 ASN A N 1
ATOM 730 C CA . ASN A 1 104 ? -12.529 3.362 12.825 1.00 88.44 104 ASN A CA 1
ATOM 731 C C . ASN A 1 104 ? -13.889 3.065 13.464 1.00 88.44 104 ASN A C 1
ATOM 733 O O . ASN A 1 104 ? -14.697 3.960 13.697 1.00 88.44 104 ASN A O 1
ATOM 737 N N . GLN A 1 105 ? -14.109 1.800 13.810 1.00 81.56 105 GLN A N 1
ATOM 738 C CA . GLN A 1 105 ? -15.354 1.321 14.413 1.00 81.56 105 GLN A CA 1
ATOM 739 C C . GLN A 1 105 ? -15.625 1.925 15.796 1.00 81.56 105 GLN A C 1
ATOM 741 O O . GLN A 1 105 ? -16.764 1.910 16.247 1.00 81.56 105 GLN A O 1
ATOM 746 N N . ARG A 1 106 ? -14.606 2.462 16.484 1.00 83.81 106 ARG A N 1
ATOM 747 C CA . ARG A 1 106 ? -14.814 3.124 17.781 1.00 83.81 106 ARG A CA 1
ATOM 748 C C . ARG A 1 106 ? -15.377 4.524 17.654 1.00 83.81 106 ARG A C 1
ATOM 750 O O . ARG A 1 106 ? -16.085 4.961 18.550 1.00 83.81 106 ARG A O 1
ATOM 757 N N . THR A 1 107 ? -15.007 5.232 16.593 1.00 80.62 107 THR A N 1
ATOM 758 C CA . THR A 1 107 ? -15.460 6.607 16.365 1.00 80.62 107 THR A CA 1
ATOM 759 C C . THR A 1 107 ? -16.557 6.692 15.310 1.00 80.62 107 THR A C 1
ATOM 761 O O . THR A 1 107 ? -17.061 7.778 15.076 1.00 80.62 107 THR A O 1
ATOM 764 N N . GLY A 1 108 ? -16.891 5.583 14.640 1.00 75.94 108 GLY A N 1
ATOM 765 C CA . GLY A 1 108 ? -17.820 5.554 13.504 1.00 75.94 108 GLY A CA 1
ATOM 766 C C . GLY A 1 108 ? -17.244 6.138 12.208 1.00 75.94 108 GLY A C 1
ATOM 767 O O . GLY A 1 108 ? -17.872 6.059 11.159 1.00 75.94 108 GLY A O 1
ATOM 768 N N . ASN A 1 109 ? -16.026 6.683 12.237 1.00 77.75 109 ASN A N 1
ATOM 769 C CA . ASN A 1 109 ? -15.456 7.381 11.088 1.00 77.75 109 ASN A CA 1
ATOM 770 C C . ASN A 1 109 ? -14.999 6.393 10.020 1.00 77.75 109 ASN A C 1
ATOM 772 O O . ASN A 1 109 ? -14.265 5.449 10.317 1.00 77.75 109 ASN A O 1
ATOM 776 N N . SER A 1 110 ? -15.337 6.667 8.766 1.00 79.81 110 SER A N 1
ATOM 777 C CA . SER A 1 110 ? -14.819 5.932 7.617 1.00 79.81 110 SER A CA 1
ATOM 778 C C . SER A 1 110 ? -14.410 6.903 6.520 1.00 79.81 110 SER A C 1
ATOM 780 O O . SER A 1 110 ? -14.941 8.003 6.437 1.00 79.81 110 SER A O 1
ATOM 782 N N . VAL A 1 111 ? -13.478 6.501 5.664 1.00 78.44 111 VAL A N 1
ATOM 783 C CA . VAL A 1 111 ? -13.153 7.174 4.406 1.00 78.44 111 VAL A CA 1
ATOM 784 C C . VAL A 1 111 ? -12.933 6.114 3.340 1.00 78.44 111 VAL A C 1
ATOM 786 O O . VAL A 1 111 ? -12.136 5.199 3.537 1.00 78.44 111 VAL A O 1
ATOM 789 N N . ALA A 1 112 ? -13.602 6.235 2.201 1.00 80.56 112 ALA A N 1
ATOM 790 C CA . ALA A 1 112 ? -13.326 5.434 1.014 1.00 80.56 112 ALA A CA 1
ATOM 791 C C . ALA A 1 112 ? -12.926 6.359 -0.125 1.00 80.56 112 ALA A C 1
ATOM 793 O O . ALA A 1 112 ? -13.569 7.381 -0.287 1.00 80.56 112 ALA A O 1
ATOM 794 N N . TRP A 1 113 ? -11.905 6.014 -0.905 1.00 75.81 113 TRP A N 1
ATOM 795 C CA . TRP A 1 113 ? -11.475 6.787 -2.070 1.00 75.81 113 TRP A CA 1
ATOM 796 C C . TRP A 1 113 ? -11.414 5.908 -3.317 1.00 75.81 113 TRP A C 1
ATOM 798 O O . TRP A 1 113 ? -11.100 4.718 -3.246 1.00 75.81 113 TRP A O 1
ATOM 808 N N . ASN A 1 114 ? -11.651 6.526 -4.471 1.00 82.31 114 ASN A N 1
ATOM 809 C CA . ASN A 1 114 ? -11.399 5.950 -5.785 1.00 82.31 114 ASN A CA 1
ATOM 810 C C . ASN A 1 114 ? -10.836 7.050 -6.692 1.00 82.31 114 ASN A C 1
ATOM 812 O O . ASN A 1 114 ? -11.491 8.068 -6.901 1.00 82.31 114 ASN A O 1
ATOM 816 N N . ASN A 1 115 ? -9.591 6.894 -7.133 1.00 79.44 115 ASN A N 1
ATOM 817 C CA . ASN A 1 115 ? -8.829 7.856 -7.932 1.00 79.44 115 ASN A CA 1
ATOM 818 C C . ASN A 1 115 ? -8.868 9.290 -7.389 1.00 79.44 115 ASN A C 1
ATOM 820 O O . ASN A 1 115 ? -8.945 10.257 -8.135 1.00 79.44 115 ASN A O 1
ATOM 824 N N . GLY A 1 116 ? -8.801 9.412 -6.057 1.00 61.84 116 GLY A N 1
ATOM 825 C CA . GLY A 1 116 ? -8.811 10.694 -5.347 1.00 61.84 116 GLY A CA 1
ATOM 826 C C . GLY A 1 116 ? -10.193 11.325 -5.151 1.00 61.84 116 GLY A C 1
ATOM 827 O O . GLY A 1 116 ? -10.274 12.346 -4.480 1.00 61.84 116 GLY A O 1
ATOM 828 N N . ASN A 1 117 ? -11.265 10.711 -5.661 1.00 59.16 117 ASN A N 1
ATOM 829 C CA . ASN A 1 117 ? -12.560 11.376 -5.817 1.0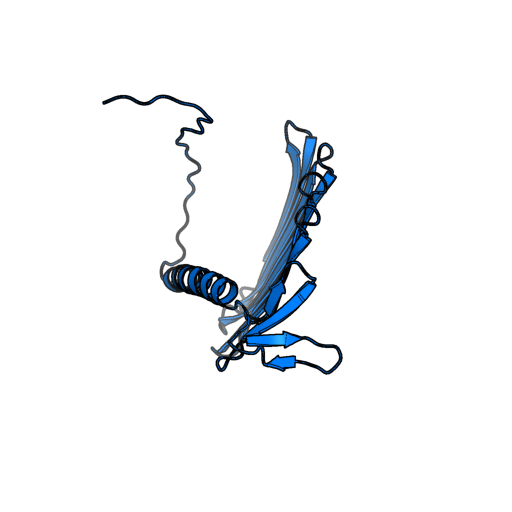0 59.16 117 ASN A CA 1
ATOM 830 C C . ASN A 1 117 ? -13.686 10.804 -4.958 1.00 59.16 117 ASN A C 1
ATOM 832 O O . ASN A 1 117 ? -14.839 10.980 -5.316 1.00 59.16 117 ASN A O 1
ATOM 836 N N . VAL A 1 118 ? -13.415 10.122 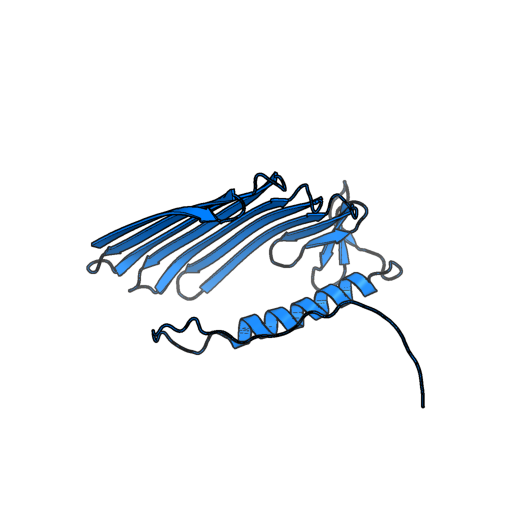-3.845 1.00 61.38 118 VAL A N 1
ATOM 837 C CA . VAL A 1 118 ? -14.496 9.624 -2.981 1.00 61.38 118 VAL A CA 1
ATOM 838 C C . VAL A 1 118 ? -14.142 9.854 -1.511 1.00 61.38 118 VAL A C 1
ATOM 840 O O . VAL A 1 118 ? -12.962 9.855 -1.151 1.00 61.38 118 VAL A O 1
ATOM 843 N N . TYR A 1 119 ? -15.163 10.118 -0.701 1.00 63.84 119 TYR A N 1
ATOM 844 C CA . TYR A 1 119 ? -15.133 10.499 0.707 1.00 63.84 119 TYR A CA 1
ATOM 845 C C . TYR A 1 119 ? -16.294 9.796 1.404 1.00 63.84 119 TYR A C 1
ATOM 847 O O . TYR A 1 119 ? -17.299 9.515 0.762 1.00 63.84 119 TYR A O 1
ATOM 855 N N . THR A 1 120 ? -16.198 9.513 2.699 1.00 58.75 120 THR A N 1
ATOM 856 C CA . THR A 1 120 ? -17.363 9.046 3.462 1.00 58.75 120 THR A CA 1
ATOM 857 C C . THR A 1 120 ? -17.476 9.817 4.768 1.00 58.75 120 THR A C 1
ATOM 859 O O . THR A 1 120 ? -16.444 10.185 5.323 1.00 58.75 120 THR A O 1
ATOM 862 N N . ASP A 1 121 ? -18.690 10.105 5.234 1.00 60.31 121 ASP A N 1
ATOM 863 C CA . ASP A 1 121 ? -18.909 10.744 6.538 1.00 60.31 121 ASP A CA 1
ATOM 864 C C . ASP A 1 121 ? -19.129 9.710 7.656 1.00 60.31 121 ASP A C 1
ATOM 866 O O . ASP A 1 121 ? -19.117 8.496 7.432 1.00 60.31 121 ASP A O 1
ATOM 870 N N . HIS A 1 122 ? -19.292 10.202 8.886 1.00 51.19 122 HIS A N 1
ATOM 871 C CA . HIS A 1 122 ? -19.527 9.376 10.073 1.00 51.19 122 HIS A CA 1
ATOM 872 C C . HIS A 1 122 ? -20.861 8.608 10.058 1.00 51.19 122 HIS A C 1
ATOM 874 O O . HIS A 1 122 ? -21.000 7.635 10.796 1.00 51.19 122 HIS A O 1
ATOM 880 N N . ASP A 1 123 ? -21.806 9.011 9.203 1.00 63.66 123 ASP A N 1
ATOM 881 C CA . ASP A 1 123 ? -23.122 8.385 9.045 1.00 63.66 123 ASP A CA 1
ATOM 882 C C . ASP A 1 123 ? -23.111 7.300 7.955 1.00 63.66 123 ASP A C 1
ATOM 884 O O . ASP A 1 123 ? -24.127 6.658 7.685 1.00 63.66 123 ASP A O 1
ATOM 888 N N . GLY A 1 124 ? -21.958 7.081 7.312 1.00 58.16 124 GLY A N 1
ATOM 889 C CA . GLY A 1 124 ? -21.795 6.116 6.230 1.00 58.16 124 GLY A CA 1
ATOM 890 C C . GLY A 1 124 ? -22.218 6.639 4.856 1.00 58.16 124 GLY A C 1
ATOM 891 O O . GLY A 1 124 ? -22.269 5.853 3.907 1.00 58.16 124 GLY A O 1
ATOM 892 N N . ASN A 1 125 ? -22.487 7.941 4.705 1.00 68.75 125 ASN A N 1
ATOM 893 C CA . ASN A 1 125 ? -22.740 8.519 3.388 1.00 68.75 125 ASN A CA 1
ATOM 894 C C . ASN A 1 125 ? -21.438 8.606 2.600 1.00 68.75 125 ASN A C 1
ATOM 896 O O . ASN A 1 125 ? -20.391 8.919 3.158 1.00 68.75 125 ASN A O 1
ATOM 900 N N . VAL A 1 126 ? -21.513 8.382 1.289 1.00 71.06 126 VAL A N 1
ATOM 901 C CA . VAL A 1 126 ? -20.373 8.472 0.375 1.00 71.06 126 VAL A CA 1
ATOM 902 C C . VAL A 1 126 ? -20.497 9.747 -0.454 1.00 71.06 126 VAL A C 1
ATOM 904 O O . VAL A 1 126 ? -21.555 9.996 -1.018 1.00 71.06 126 VAL A O 1
ATOM 907 N N . TYR A 1 127 ? -19.435 10.536 -0.574 1.00 72.50 127 TYR A N 1
ATOM 908 C CA . TYR A 1 127 ? -19.383 11.755 -1.374 1.00 72.50 127 TYR A CA 1
ATOM 909 C C . TYR A 1 127 ? -18.287 11.670 -2.432 1.00 72.50 127 TYR A C 1
ATOM 911 O O . TYR A 1 127 ? -17.231 11.114 -2.168 1.00 72.50 127 TYR A O 1
ATOM 919 N N . GLN A 1 128 ? -18.504 12.253 -3.605 1.00 71.31 128 GLN A N 1
ATOM 920 C CA . GLN A 1 128 ? -17.485 12.489 -4.623 1.00 71.31 128 GLN A CA 1
ATOM 921 C C . GLN A 1 128 ? -17.436 13.969 -4.983 1.00 71.31 128 GLN A C 1
ATOM 923 O O . GLN A 1 128 ? -18.454 14.653 -4.915 1.00 71.31 128 GLN A O 1
ATOM 928 N N . HIS A 1 129 ? -16.272 14.456 -5.401 1.00 68.94 129 HIS A N 1
ATOM 929 C CA . HIS A 1 129 ? -16.124 15.806 -5.937 1.00 68.94 129 HIS A CA 1
ATOM 930 C C . HIS A 1 129 ? -15.702 15.712 -7.405 1.00 68.94 129 HIS A C 1
ATOM 932 O O . HIS A 1 129 ? -14.644 15.164 -7.703 1.00 68.94 129 HIS A O 1
ATOM 938 N N . ASP A 1 130 ? -16.515 16.238 -8.320 1.00 68.56 130 ASP A N 1
ATOM 939 C CA . ASP A 1 130 ? -16.318 16.113 -9.778 1.00 68.56 130 ASP A CA 1
ATOM 940 C C . ASP A 1 130 ? -15.684 17.354 -10.435 1.00 68.56 130 ASP A C 1
ATOM 942 O O . ASP A 1 130 ? -15.529 17.413 -11.651 1.00 68.56 130 ASP A O 1
ATOM 946 N N . GLY A 1 131 ? -15.303 18.350 -9.630 1.00 65.94 131 GLY A N 1
ATOM 947 C CA . GLY A 1 131 ? -14.756 19.627 -10.098 1.00 65.94 131 GLY A CA 1
ATOM 948 C C . GLY A 1 131 ? -15.779 20.764 -10.101 1.00 65.94 131 GLY A C 1
ATOM 949 O O . GLY A 1 131 ? -15.374 21.915 -9.956 1.00 65.94 131 GLY A O 1
ATOM 950 N N . ASN A 1 132 ? -17.077 20.451 -10.156 1.00 69.25 132 ASN A N 1
ATOM 951 C CA . ASN A 1 132 ? -18.174 21.424 -10.149 1.00 69.25 132 ASN A CA 1
ATOM 952 C C . ASN A 1 132 ? -18.905 21.483 -8.800 1.00 69.25 132 ASN A C 1
ATOM 954 O O . ASN A 1 132 ? -19.575 22.474 -8.490 1.00 69.25 132 ASN A O 1
ATOM 958 N N . GLY A 1 133 ? -18.751 20.447 -7.978 1.00 69.06 133 GLY A N 1
ATOM 959 C CA . GLY A 1 133 ? -19.208 20.444 -6.599 1.00 69.06 133 GLY A CA 1
ATOM 960 C C . GLY A 1 133 ? -19.134 19.070 -5.950 1.00 69.06 133 GLY A C 1
ATOM 961 O O . GLY A 1 133 ? -18.598 18.109 -6.503 1.00 69.06 133 GLY A O 1
ATOM 962 N N . TRP A 1 134 ? -19.680 18.999 -4.741 1.00 74.06 134 TRP A N 1
ATOM 963 C CA . TRP A 1 134 ? -19.840 17.763 -3.991 1.00 74.06 134 TRP A CA 1
ATOM 964 C C . TRP A 1 134 ? -21.107 17.032 -4.443 1.00 74.06 134 TRP A C 1
ATOM 966 O O . TRP A 1 134 ? -22.172 17.635 -4.537 1.00 74.06 134 TRP A O 1
ATOM 976 N N . ASN A 1 135 ? -21.005 15.728 -4.675 1.00 79.56 135 ASN A N 1
ATOM 977 C CA . ASN A 1 135 ? -22.123 14.831 -4.948 1.00 79.56 135 ASN A CA 1
ATOM 978 C C . ASN A 1 135 ? -22.148 13.729 -3.886 1.00 79.56 135 ASN A C 1
ATOM 980 O O . ASN A 1 135 ? -21.101 13.181 -3.564 1.00 79.56 135 ASN A O 1
ATOM 984 N N . ARG A 1 136 ? -23.317 13.363 -3.363 1.00 81.31 136 ARG A N 1
ATOM 985 C CA . ARG A 1 136 ? -23.527 12.254 -2.427 1.00 81.31 136 ARG A CA 1
ATOM 986 C C . ARG A 1 136 ? -24.086 11.037 -3.157 1.00 81.31 136 ARG A C 1
ATOM 988 O O . ARG A 1 136 ? -24.991 11.165 -3.978 1.00 81.31 136 ARG A O 1
ATOM 995 N N . ALA A 1 137 ? -23.581 9.852 -2.849 1.00 73.81 137 ALA A N 1
ATOM 996 C CA . ALA A 1 137 ? -24.131 8.599 -3.331 1.00 73.81 137 ALA A CA 1
ATOM 997 C C . ALA A 1 137 ? -25.466 8.321 -2.634 1.00 73.81 137 ALA A C 1
ATOM 999 O O . ALA A 1 137 ? -25.570 8.369 -1.409 1.00 73.81 137 ALA A O 1
ATOM 1000 N N . THR A 1 138 ? -26.481 8.001 -3.424 1.00 75.88 138 THR A N 1
ATOM 1001 C CA . THR A 1 138 ? -27.803 7.577 -2.957 1.00 75.88 138 THR A CA 1
ATOM 1002 C C . THR A 1 138 ? -28.204 6.281 -3.651 1.00 75.88 138 THR A C 1
ATOM 1004 O O . THR A 1 138 ? -27.555 5.850 -4.606 1.00 75.88 138 THR A O 1
ATOM 1007 N N . SER A 1 139 ? -29.312 5.674 -3.223 1.00 66.69 139 SER A N 1
ATOM 1008 C CA . SER A 1 139 ? -29.900 4.508 -3.900 1.00 66.69 139 SER A CA 1
ATOM 1009 C C . SER A 1 139 ? -30.254 4.766 -5.372 1.00 66.69 139 SER A C 1
ATOM 1011 O O . SER A 1 139 ? -30.384 3.820 -6.139 1.00 66.69 139 SER A O 1
ATOM 1013 N N . SER A 1 140 ? -30.385 6.036 -5.771 1.00 72.31 140 SER A N 1
ATOM 1014 C CA . SER A 1 140 ? -30.717 6.471 -7.135 1.00 72.31 140 SER A CA 1
ATOM 1015 C C . SER A 1 140 ? -29.496 6.958 -7.934 1.00 72.31 140 SER A C 1
ATOM 1017 O O . SER A 1 140 ? -29.657 7.486 -9.030 1.00 72.31 140 SER A O 1
ATOM 1019 N N . GLY A 1 141 ? -28.279 6.809 -7.396 1.00 70.38 141 GLY A N 1
ATOM 1020 C CA . GLY A 1 141 ? -27.036 7.304 -7.997 1.00 70.38 141 GLY A CA 1
ATOM 1021 C C . GLY A 1 141 ? -26.462 8.537 -7.290 1.00 70.38 141 GLY A C 1
ATOM 1022 O O . GLY A 1 141 ? -26.815 8.842 -6.148 1.00 70.38 141 GLY A O 1
ATOM 1023 N N . TRP A 1 142 ? -25.533 9.227 -7.953 1.00 76.44 142 TRP A N 1
ATOM 1024 C CA . TRP A 1 142 ? -24.882 10.429 -7.424 1.00 76.44 142 TRP A CA 1
ATOM 1025 C C . TRP A 1 142 ? -25.816 11.638 -7.502 1.00 76.44 142 TRP A C 1
ATOM 1027 O O . TRP A 1 142 ? -26.284 11.992 -8.580 1.00 76.44 142 TRP A O 1
ATOM 1037 N N . GLN A 1 143 ? -26.069 12.278 -6.363 1.00 80.50 143 GLN A N 1
ATOM 1038 C CA . GLN A 1 143 ? -26.904 13.473 -6.255 1.00 80.50 143 GLN A CA 1
ATOM 1039 C C . GLN A 1 143 ? -26.084 14.649 -5.743 1.00 80.50 143 GLN A C 1
ATOM 1041 O O . GLN A 1 143 ? -25.324 14.497 -4.791 1.00 80.50 143 GLN A O 1
ATOM 1046 N N . GLN A 1 144 ? -26.252 15.824 -6.341 1.00 80.75 144 GLN A N 1
ATOM 1047 C CA . GLN A 1 144 ? -25.528 17.020 -5.925 1.00 80.75 144 GLN A CA 1
ATOM 1048 C C . GLN A 1 144 ? -25.867 17.397 -4.477 1.00 80.75 144 GLN A C 1
ATOM 1050 O O . GLN A 1 144 ? -27.031 17.418 -4.079 1.00 80.75 144 GLN A O 1
ATOM 1055 N N . VAL A 1 145 ? -24.836 17.675 -3.682 1.00 74.88 145 VAL A N 1
ATOM 1056 C CA . VAL A 1 145 ? -24.975 18.180 -2.316 1.00 74.88 145 VAL A CA 1
ATOM 1057 C C . VAL A 1 145 ? -25.246 19.674 -2.389 1.00 74.88 145 VAL A C 1
ATOM 1059 O O . VAL A 1 145 ? -24.499 20.424 -3.020 1.00 74.88 145 VAL A O 1
ATOM 1062 N N . ASP A 1 146 ? -26.321 20.106 -1.739 1.00 64.50 146 ASP A N 1
ATOM 1063 C CA . ASP A 1 146 ? -26.653 21.519 -1.616 1.00 64.50 146 ASP A CA 1
ATOM 1064 C C . ASP A 1 146 ? -25.565 22.249 -0.803 1.00 64.50 146 ASP A C 1
ATOM 1066 O O . ASP A 1 146 ? -25.107 21.746 0.225 1.00 64.50 146 ASP A O 1
ATOM 1070 N N . ARG A 1 147 ? -25.135 23.440 -1.244 1.00 51.81 147 ARG A N 1
ATOM 1071 C CA . ARG A 1 147 ? -24.030 24.206 -0.619 1.00 51.81 147 ARG A CA 1
ATOM 1072 C C . ARG A 1 147 ? -24.344 24.683 0.803 1.00 51.81 147 ARG A C 1
ATOM 1074 O O . ARG A 1 147 ? -23.453 25.168 1.491 1.00 51.81 147 ARG A O 1
ATOM 1081 N N . SER A 1 148 ? -25.602 24.580 1.225 1.00 49.94 148 SER A N 1
ATOM 1082 C CA . SER A 1 148 ? -26.044 24.833 2.599 1.00 49.94 148 SER A CA 1
ATOM 1083 C C . SER A 1 148 ? -25.685 23.698 3.569 1.00 49.94 148 SER A C 1
ATOM 1085 O O . SER A 1 148 ? -25.703 23.906 4.783 1.00 49.94 148 SER A O 1
ATOM 1087 N N . ALA A 1 149 ? -25.323 22.514 3.061 1.00 54.66 149 ALA A N 1
ATOM 1088 C CA . ALA A 1 149 ? -24.736 21.448 3.862 1.00 54.66 149 ALA A CA 1
ATOM 1089 C C . ALA A 1 149 ? -23.297 21.824 4.251 1.00 54.66 149 ALA A C 1
ATOM 1091 O O . ALA A 1 149 ? -22.586 22.462 3.481 1.00 54.66 149 ALA A O 1
ATOM 1092 N N . ASN A 1 150 ? -22.855 21.434 5.449 1.00 57.72 150 ASN A N 1
ATOM 1093 C CA . ASN A 1 150 ? -21.544 21.780 6.004 1.00 57.72 150 ASN A CA 1
ATOM 1094 C C . ASN A 1 150 ? -20.384 21.099 5.234 1.00 57.72 150 ASN A C 1
ATOM 1096 O O . ASN A 1 150 ? -19.758 20.160 5.719 1.00 57.72 150 ASN A O 1
ATOM 1100 N N . THR A 1 151 ? -20.096 21.559 4.012 1.00 62.69 151 THR A N 1
ATOM 1101 C CA . THR A 1 151 ? -19.007 21.062 3.153 1.00 62.69 151 THR A CA 1
ATOM 1102 C C . THR A 1 151 ? -17.649 21.650 3.530 1.00 62.69 151 THR A C 1
ATOM 1104 O O . THR A 1 151 ? -16.631 21.214 3.001 1.00 62.69 151 THR A O 1
ATOM 1107 N N . GLN A 1 152 ? -17.599 22.593 4.478 1.00 61.44 152 GLN A N 1
ATOM 1108 C CA . GLN A 1 152 ? -16.359 23.233 4.935 1.00 61.44 152 GLN A CA 1
ATOM 1109 C C . GLN A 1 152 ? -15.348 22.215 5.478 1.00 61.44 152 GLN A C 1
ATOM 1111 O O . GLN A 1 152 ? -14.144 22.360 5.272 1.00 61.44 152 GLN A O 1
ATOM 1116 N N . GLN A 1 153 ? -15.822 21.152 6.131 1.00 62.41 153 GLN A N 1
ATOM 1117 C CA . GLN A 1 153 ? -14.962 20.062 6.588 1.00 62.41 153 GLN A CA 1
ATOM 1118 C C . GLN A 1 153 ? -14.378 19.258 5.412 1.00 62.41 153 GLN A C 1
ATOM 1120 O O . GLN A 1 153 ? -13.183 18.963 5.406 1.00 62.41 153 GLN A O 1
ATOM 1125 N N . LEU A 1 154 ? -15.183 18.989 4.380 1.00 64.94 154 LEU A N 1
ATOM 1126 C CA . LEU A 1 154 ? -14.755 18.291 3.164 1.00 64.94 154 LEU A CA 1
ATOM 1127 C C . LEU A 1 154 ? -13.746 19.126 2.350 1.00 64.94 154 LEU A C 1
ATOM 1129 O O . LEU A 1 154 ? -12.763 18.595 1.825 1.00 64.94 154 LEU A O 1
ATOM 1133 N N . ASP A 1 155 ? -13.936 20.447 2.304 1.00 67.62 155 ASP A N 1
ATOM 1134 C CA . ASP A 1 155 ? -13.029 21.383 1.632 1.00 67.62 155 ASP A CA 1
ATOM 1135 C C . ASP A 1 155 ? -11.681 21.505 2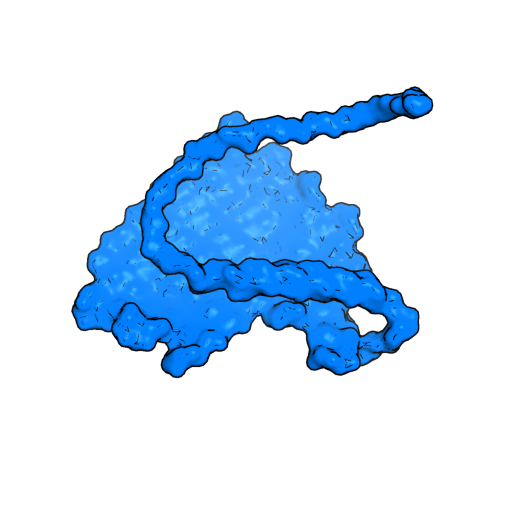.362 1.00 67.62 155 ASP A C 1
ATOM 1137 O O . ASP A 1 155 ? -10.627 21.481 1.718 1.00 67.62 155 ASP A O 1
ATOM 1141 N N . ASN A 1 156 ? -11.685 21.545 3.699 1.00 64.19 156 ASN A N 1
ATOM 1142 C CA . ASN A 1 156 ? -10.463 21.532 4.513 1.00 64.19 156 ASN A CA 1
ATOM 1143 C C . ASN A 1 156 ? -9.664 20.229 4.328 1.00 64.19 156 ASN A C 1
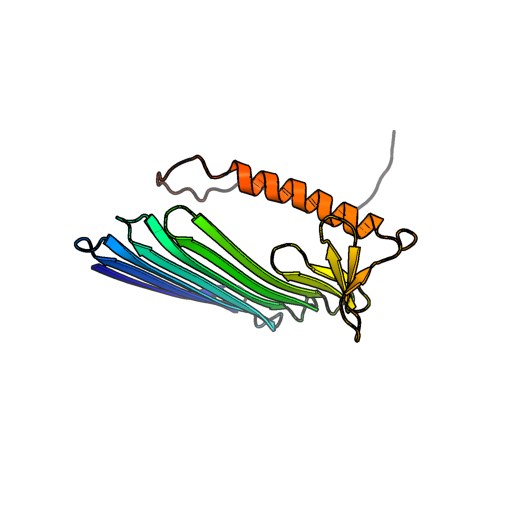ATOM 1145 O O . ASN A 1 156 ? -8.438 20.254 4.183 1.00 64.19 156 ASN A O 1
ATOM 1149 N N . GLU A 1 157 ? -10.347 19.083 4.264 1.00 63.53 157 GLU A N 1
ATOM 1150 C CA . GLU A 1 157 ? -9.718 17.786 3.991 1.00 63.53 157 GLU A CA 1
ATOM 1151 C C . GLU A 1 157 ? -9.132 17.706 2.574 1.00 63.53 157 GLU A C 1
ATOM 1153 O O . GLU A 1 157 ? -8.035 17.165 2.378 1.00 63.53 157 GLU A O 1
ATOM 1158 N N . ARG A 1 158 ? -9.816 18.286 1.580 1.00 65.00 158 ARG A N 1
ATOM 1159 C CA . ARG A 1 158 ? -9.304 18.413 0.210 1.00 65.00 158 ARG A CA 1
ATOM 1160 C C . ARG A 1 158 ? -8.067 19.313 0.151 1.00 65.00 158 ARG A C 1
ATOM 1162 O O . ARG A 1 158 ? -7.083 18.935 -0.487 1.00 65.00 158 ARG A O 1
ATOM 1169 N N . GLN A 1 159 ? -8.072 20.465 0.823 1.00 60.09 159 GLN A N 1
ATOM 1170 C CA . GLN A 1 159 ? -6.934 21.394 0.839 1.00 60.09 159 GLN A CA 1
ATOM 1171 C C . GLN A 1 159 ? -5.687 20.778 1.487 1.00 60.09 159 GLN A C 1
ATOM 1173 O O . GLN A 1 159 ? -4.598 20.846 0.909 1.00 60.09 159 GLN A O 1
ATOM 1178 N N . ALA A 1 160 ? -5.842 20.089 2.622 1.00 57.53 160 ALA A N 1
ATOM 1179 C CA . ALA A 1 160 ? -4.740 19.377 3.273 1.00 57.53 160 ALA A CA 1
ATOM 1180 C C . ALA A 1 160 ? -4.099 18.324 2.345 1.00 57.53 160 ALA A C 1
ATOM 1182 O O . ALA A 1 160 ? -2.879 18.136 2.336 1.00 57.53 160 ALA A O 1
ATOM 1183 N N . ARG A 1 161 ? -4.908 17.667 1.503 1.00 58.69 161 ARG A N 1
ATOM 1184 C CA . ARG A 1 161 ? -4.437 16.668 0.531 1.00 58.69 161 ARG A CA 1
ATOM 1185 C C . ARG A 1 161 ? -3.875 17.280 -0.745 1.00 58.69 161 ARG A C 1
ATOM 1187 O O . ARG A 1 161 ? -2.919 16.726 -1.269 1.00 58.69 161 ARG A O 1
ATOM 1194 N N . SER A 1 162 ? -4.370 18.426 -1.210 1.00 52.88 162 SER A N 1
ATOM 1195 C CA . SER A 1 162 ? -3.725 19.194 -2.287 1.00 52.88 162 SER A CA 1
ATOM 1196 C C . SER A 1 162 ? -2.304 19.601 -1.888 1.00 52.88 162 SER A C 1
ATOM 1198 O O . SER A 1 162 ? -1.366 19.466 -2.673 1.00 52.88 162 SER A O 1
ATOM 1200 N N . PHE A 1 163 ? -2.124 20.022 -0.634 1.00 52.03 163 PHE A N 1
ATOM 1201 C CA . PHE A 1 163 ? -0.809 20.330 -0.077 1.00 52.03 163 PHE A CA 1
ATOM 1202 C C . PHE A 1 163 ? 0.081 19.078 0.034 1.00 52.03 163 PHE A C 1
ATOM 1204 O O . PHE A 1 163 ? 1.275 19.125 -0.267 1.00 52.03 163 PHE A O 1
ATOM 1211 N N . SER A 1 164 ? -0.503 17.931 0.398 1.00 42.16 164 SER A N 1
ATOM 1212 C CA . SER A 1 164 ? 0.216 16.653 0.454 1.00 42.16 164 SER A CA 1
ATOM 1213 C C . SER A 1 164 ? 0.565 16.083 -0.929 1.00 42.16 164 SER A C 1
ATOM 1215 O O . SER A 1 164 ? 1.651 15.527 -1.085 1.00 42.16 164 SER A O 1
ATOM 1217 N N . ASN A 1 165 ? -0.304 16.233 -1.933 1.00 40.78 165 ASN A N 1
ATOM 1218 C CA . ASN A 1 165 ? -0.031 15.857 -3.320 1.00 40.78 165 ASN A CA 1
ATOM 1219 C C . ASN A 1 165 ? 1.121 16.696 -3.876 1.00 40.78 165 ASN A C 1
ATOM 1221 O O . ASN A 1 165 ? 2.044 16.119 -4.438 1.00 40.78 165 ASN A O 1
ATOM 1225 N N . ASN A 1 166 ? 1.162 18.010 -3.627 1.00 41.84 166 ASN A N 1
ATOM 1226 C CA . ASN A 1 166 ? 2.292 18.851 -4.049 1.00 41.84 166 ASN A CA 1
ATOM 1227 C C . ASN A 1 166 ? 3.640 18.403 -3.455 1.00 41.84 166 ASN A C 1
ATOM 1229 O O . ASN A 1 166 ? 4.664 18.491 -4.130 1.00 41.84 166 ASN A O 1
ATOM 1233 N N . ARG A 1 167 ? 3.659 17.846 -2.235 1.00 43.72 167 ARG A N 1
ATOM 1234 C CA . ARG A 1 167 ? 4.874 17.227 -1.667 1.00 43.72 167 ARG A CA 1
ATOM 1235 C C . ARG A 1 167 ? 5.241 15.897 -2.323 1.00 43.72 167 ARG A C 1
ATOM 1237 O O . ARG A 1 167 ? 6.420 15.572 -2.379 1.00 43.72 167 ARG A O 1
ATOM 1244 N N . SER A 1 168 ? 4.260 15.147 -2.826 1.00 36.84 168 SER A N 1
ATOM 1245 C CA . SER A 1 168 ? 4.521 13.942 -3.615 1.00 36.84 168 SER A CA 1
ATOM 1246 C C . SER A 1 168 ? 5.057 14.306 -5.001 1.00 36.84 168 SER A C 1
ATOM 1248 O O . SER A 1 168 ? 6.019 13.695 -5.436 1.00 36.84 168 SER A O 1
ATOM 1250 N N . TYR A 1 169 ? 4.500 15.329 -5.661 1.00 37.81 169 TYR A N 1
ATOM 1251 C CA . TYR A 1 169 ? 4.906 15.776 -7.002 1.00 37.81 169 TYR A CA 1
ATOM 1252 C C . TYR A 1 169 ? 6.291 16.444 -7.059 1.00 37.81 169 TYR A C 1
ATOM 1254 O O . TYR A 1 169 ? 6.950 16.354 -8.088 1.00 37.81 169 TYR A O 1
ATOM 1262 N N . GLY A 1 170 ? 6.774 17.054 -5.971 1.00 30.78 170 GLY A N 1
ATOM 1263 C CA . GLY A 1 170 ? 8.097 17.700 -5.923 1.00 30.78 170 GLY A CA 1
ATOM 1264 C C . GLY A 1 170 ? 9.291 16.776 -5.629 1.00 30.78 170 GLY A C 1
ATOM 1265 O O . GLY A 1 170 ? 10.402 17.271 -5.456 1.00 30.78 170 GLY A O 1
ATOM 1266 N N . GLY A 1 171 ? 9.082 15.460 -5.508 1.00 34.78 171 GLY A N 1
ATOM 1267 C CA . GLY A 1 171 ? 10.103 14.507 -5.047 1.00 34.78 171 GLY A CA 1
ATOM 1268 C C . GLY A 1 171 ? 10.680 13.564 -6.107 1.00 34.78 171 GLY A C 1
ATOM 1269 O O . GLY A 1 171 ? 11.459 12.685 -5.745 1.00 34.78 171 GLY A O 1
ATOM 1270 N N . TYR A 1 172 ? 10.299 13.693 -7.382 1.00 36.00 172 TYR A N 1
ATOM 1271 C CA . TYR A 1 172 ? 10.645 12.701 -8.414 1.00 36.00 172 TYR A CA 1
ATOM 1272 C C . TYR A 1 172 ? 11.884 13.036 -9.262 1.00 36.00 172 TYR A C 1
ATOM 1274 O O . TYR A 1 172 ? 12.250 12.239 -10.119 1.00 36.00 172 TYR A O 1
ATOM 1282 N N . ASP A 1 173 ? 12.582 14.138 -8.973 1.00 34.44 173 ASP A N 1
ATOM 1283 C CA . ASP A 1 173 ? 13.803 14.550 -9.682 1.00 34.44 173 ASP A CA 1
ATOM 1284 C C . ASP A 1 173 ? 15.057 14.484 -8.797 1.00 34.44 173 ASP A C 1
ATOM 1286 O O . ASP A 1 173 ? 15.769 15.473 -8.657 1.00 34.44 173 ASP A O 1
ATOM 1290 N N . ARG A 1 174 ? 15.368 13.337 -8.173 1.00 34.00 174 ARG A N 1
ATOM 1291 C CA . ARG A 1 174 ? 16.761 13.011 -7.787 1.00 34.00 174 ARG A CA 1
ATOM 1292 C C . ARG A 1 174 ? 17.017 11.522 -7.971 1.00 34.00 174 ARG A C 1
ATOM 1294 O O . ARG A 1 174 ? 16.374 10.686 -7.346 1.00 34.00 174 ARG A O 1
ATOM 1301 N N . GLY A 1 175 ? 17.932 11.232 -8.891 1.00 28.05 175 GLY A N 1
ATOM 1302 C CA . GLY A 1 175 ? 18.230 9.909 -9.414 1.00 28.05 175 GLY A CA 1
ATOM 1303 C C . GLY A 1 175 ? 18.749 8.884 -8.406 1.00 28.05 175 GLY A C 1
ATOM 1304 O O . GLY A 1 175 ? 19.099 9.173 -7.264 1.00 28.05 175 GLY A O 1
ATOM 1305 N N . PHE A 1 176 ? 18.805 7.654 -8.907 1.00 30.34 176 PHE A N 1
ATOM 1306 C CA . PHE A 1 176 ? 19.422 6.489 -8.292 1.00 30.34 176 PHE A CA 1
ATOM 1307 C C . PHE A 1 176 ? 20.861 6.778 -7.825 1.00 30.34 176 PHE A C 1
ATOM 1309 O O . PHE A 1 176 ? 21.728 7.099 -8.632 1.00 30.34 176 PHE A O 1
ATOM 1316 N N . GLY A 1 177 ? 21.118 6.589 -6.530 1.00 27.83 177 GLY A N 1
ATOM 1317 C CA . GLY A 1 177 ? 22.447 6.577 -5.918 1.00 27.83 177 GLY A CA 1
ATOM 1318 C C . GLY A 1 177 ? 22.348 5.972 -4.519 1.00 27.83 177 GLY A C 1
ATOM 1319 O O . GLY A 1 177 ? 21.566 6.441 -3.700 1.00 27.83 177 GLY A O 1
ATOM 1320 N N . GLY A 1 178 ? 23.049 4.862 -4.290 1.00 26.67 178 GLY A N 1
ATOM 1321 C CA . GLY A 1 178 ? 22.951 4.053 -3.075 1.00 26.67 178 GLY A CA 1
ATOM 1322 C C . GLY A 1 178 ? 23.599 4.664 -1.829 1.00 26.67 178 GLY A C 1
ATOM 1323 O O . GLY A 1 178 ? 24.213 5.723 -1.877 1.00 26.67 178 GLY A O 1
ATOM 1324 N N . GLY A 1 179 ? 23.503 3.931 -0.718 1.00 25.62 179 GLY A N 1
ATOM 1325 C CA . GLY A 1 179 ? 24.264 4.197 0.506 1.00 25.62 179 GLY A CA 1
ATOM 1326 C C . GLY A 1 179 ? 23.391 4.195 1.755 1.00 25.62 179 GLY A C 1
ATOM 1327 O O . GLY A 1 179 ? 22.393 4.900 1.818 1.00 25.62 179 GLY A O 1
ATOM 1328 N N . GLY A 1 180 ? 23.738 3.344 2.720 1.00 27.80 180 GLY A N 1
ATOM 1329 C CA . GLY A 1 180 ? 22.996 3.141 3.961 1.00 27.80 180 GLY A CA 1
ATOM 1330 C C . GLY A 1 180 ? 23.099 4.287 4.970 1.00 27.80 180 GLY A C 1
ATOM 1331 O O . GLY A 1 180 ? 23.823 5.256 4.776 1.00 27.80 180 GLY A O 1
ATOM 1332 N N . GLY A 1 181 ? 22.375 4.132 6.078 1.00 26.53 181 GLY A N 1
ATOM 1333 C CA . GLY A 1 181 ? 22.473 5.026 7.228 1.00 26.53 181 GLY A CA 1
ATOM 1334 C C . GLY A 1 181 ? 21.230 4.973 8.103 1.00 26.53 181 GLY A C 1
ATOM 1335 O O . GLY A 1 181 ? 20.387 5.862 8.050 1.00 26.53 181 GLY A O 1
ATOM 1336 N N . PHE A 1 182 ? 21.103 3.914 8.903 1.00 32.25 182 PHE A N 1
ATOM 1337 C CA . PHE A 1 182 ? 20.328 3.997 10.136 1.00 32.25 182 PHE A CA 1
ATOM 1338 C C . PHE A 1 182 ? 21.213 4.696 11.159 1.00 32.25 182 PHE A C 1
ATOM 1340 O O . PHE A 1 182 ? 22.177 4.086 11.602 1.00 32.25 182 PHE A O 1
ATOM 1347 N N . GLU A 1 183 ? 20.879 5.914 11.578 1.00 33.19 183 GLU A N 1
ATOM 1348 C CA . GLU A 1 183 ? 21.446 6.474 12.802 1.00 33.19 183 GLU A CA 1
ATOM 1349 C C . GLU A 1 183 ? 20.507 7.479 13.469 1.00 33.19 183 GLU A C 1
ATOM 1351 O O . GLU A 1 183 ? 19.670 8.132 12.852 1.00 33.19 183 GLU A O 1
ATOM 1356 N N . ARG A 1 184 ? 20.587 7.445 14.794 1.00 36.28 184 ARG A N 1
ATOM 1357 C CA . ARG A 1 184 ? 19.597 7.849 15.785 1.00 36.28 184 ARG A CA 1
ATOM 1358 C C . ARG A 1 184 ? 19.709 9.328 16.153 1.00 36.28 184 ARG A C 1
ATOM 1360 O O . ARG A 1 184 ? 20.801 9.872 16.216 1.00 36.28 184 ARG A O 1
ATOM 1367 N N . GLY A 1 185 ? 18.587 9.874 16.612 1.00 29.92 185 GLY A N 1
ATOM 1368 C CA . GLY A 1 185 ? 18.498 10.995 17.556 1.00 29.92 185 GLY A CA 1
ATOM 1369 C C . GLY A 1 185 ? 17.064 11.531 17.541 1.00 29.92 185 GLY A C 1
ATOM 1370 O O . GLY A 1 185 ? 16.595 11.932 16.491 1.00 29.92 185 GLY A O 1
ATOM 1371 N N . GLY A 1 186 ? 16.236 11.506 18.584 1.00 28.48 186 GLY A N 1
ATOM 1372 C CA . GLY A 1 186 ? 16.447 11.296 20.012 1.00 28.48 186 GLY A CA 1
ATOM 1373 C C . GLY A 1 186 ? 15.704 12.408 20.769 1.00 28.48 186 GLY A C 1
ATOM 1374 O O . GLY A 1 186 ? 16.133 13.549 20.693 1.00 28.48 186 GLY A O 1
ATOM 1375 N N . GLY A 1 187 ? 14.625 12.062 21.492 1.00 29.23 187 GLY A N 1
ATOM 1376 C CA . GLY A 1 187 ? 13.943 12.901 22.503 1.00 29.23 187 GLY A CA 1
ATOM 1377 C C . GLY A 1 187 ? 12.857 13.853 21.965 1.00 29.23 187 GLY A C 1
ATOM 1378 O O . GLY A 1 187 ? 13.067 14.528 20.974 1.00 29.23 187 GLY A O 1
ATOM 1379 N N . GLY A 1 188 ? 11.658 13.973 22.535 1.00 27.95 188 GLY A N 1
ATOM 1380 C CA . GLY A 1 188 ? 11.084 13.393 23.745 1.00 27.95 188 GLY A CA 1
ATOM 1381 C C . GLY A 1 188 ? 9.563 13.605 23.751 1.00 27.95 188 GLY A C 1
ATOM 1382 O O . GLY A 1 188 ? 9.052 14.583 23.210 1.00 27.95 188 GLY A O 1
ATOM 1383 N N . PHE A 1 189 ? 8.843 12.645 24.331 1.00 27.97 189 PHE A N 1
ATOM 1384 C CA . PHE A 1 189 ? 7.436 12.775 24.693 1.00 27.97 189 PHE A CA 1
ATOM 1385 C C . PHE A 1 189 ? 7.384 13.135 26.175 1.00 27.97 189 PHE A C 1
ATOM 1387 O O . PHE A 1 189 ? 7.754 12.303 26.999 1.00 27.97 189 PHE A O 1
ATOM 1394 N N . GLU A 1 190 ? 6.865 14.309 26.521 1.00 31.92 190 GLU A N 1
ATOM 1395 C CA . GLU A 1 190 ? 6.408 14.592 27.881 1.00 31.92 190 GLU A CA 1
ATOM 1396 C C . GLU A 1 190 ? 4.915 14.911 27.845 1.00 31.92 190 GLU A C 1
ATOM 1398 O O . GLU A 1 190 ? 4.448 15.856 27.210 1.00 31.92 190 GLU A O 1
ATOM 1403 N N . ARG A 1 191 ? 4.145 14.035 28.496 1.00 35.06 191 ARG A N 1
ATOM 1404 C CA . ARG A 1 191 ? 2.752 14.273 28.852 1.00 35.06 191 ARG A CA 1
ATOM 1405 C C . ARG A 1 191 ? 2.718 15.156 30.097 1.00 35.06 191 ARG A C 1
ATOM 1407 O O . ARG A 1 191 ? 3.271 14.764 31.113 1.00 35.06 191 ARG A O 1
ATOM 1414 N N . GLY A 1 192 ? 1.892 16.196 30.044 1.00 28.78 192 GLY A N 1
ATOM 1415 C CA . GLY A 1 192 ? 1.040 16.583 31.167 1.00 28.78 192 GLY A CA 1
ATOM 1416 C C . GLY A 1 192 ? 1.559 17.675 32.101 1.00 28.78 192 GLY A C 1
ATOM 1417 O O . GLY A 1 192 ? 2.537 17.494 32.807 1.00 28.78 192 GLY A O 1
ATOM 1418 N N . GLY A 1 193 ? 0.746 18.728 32.220 1.00 29.00 193 GLY A N 1
ATOM 1419 C CA . GLY A 1 193 ? 0.356 19.236 33.535 1.00 29.00 193 GLY A CA 1
ATOM 1420 C C . GLY A 1 193 ? 1.028 20.515 34.030 1.00 29.00 193 GLY A C 1
ATOM 1421 O O . GLY A 1 193 ? 2.016 20.454 34.742 1.00 29.00 193 GLY A O 1
ATOM 1422 N N . GLY A 1 194 ? 0.334 21.639 33.822 1.00 30.28 194 GLY A N 1
ATOM 1423 C CA . GLY A 1 194 ? 0.098 22.627 34.880 1.00 30.28 194 GLY A CA 1
ATOM 1424 C C . GLY A 1 194 ? 1.125 23.747 35.080 1.00 30.28 194 GLY A C 1
ATOM 1425 O O . GLY A 1 194 ? 2.321 23.518 35.177 1.00 30.28 194 GLY A O 1
ATOM 1426 N N . GLY A 1 195 ? 0.601 24.961 35.282 1.00 29.06 195 GLY A N 1
ATOM 1427 C CA . GLY A 1 195 ? 1.259 25.974 36.112 1.00 29.06 195 GLY A CA 1
ATOM 1428 C C . GLY A 1 195 ? 1.579 27.298 35.428 1.00 29.06 195 GLY A C 1
ATOM 1429 O O . GLY A 1 195 ? 2.649 27.480 34.866 1.00 29.06 195 GLY A O 1
ATOM 1430 N N . PHE A 1 196 ? 0.670 28.263 35.572 1.00 33.66 196 PHE A N 1
ATOM 1431 C CA . PHE A 1 196 ? 0.945 29.692 35.418 1.00 33.66 196 PHE A CA 1
ATOM 1432 C C . PHE A 1 196 ? 2.129 30.139 36.293 1.00 33.66 196 PHE A C 1
ATOM 1434 O O . PHE A 1 196 ? 2.189 29.745 37.459 1.00 33.66 196 PHE A O 1
ATOM 1441 N N . ARG A 1 197 ? 2.924 31.109 35.817 1.00 33.72 197 ARG A N 1
ATOM 1442 C CA . ARG A 1 197 ? 2.949 32.488 36.357 1.00 33.72 197 ARG A CA 1
ATOM 1443 C C . ARG A 1 197 ? 4.030 33.361 35.701 1.00 33.72 197 ARG A C 1
ATOM 1445 O O . ARG A 1 197 ? 5.191 32.983 35.705 1.00 33.72 197 ARG A O 1
ATOM 1452 N N . ARG A 1 198 ? 3.554 34.566 35.358 1.00 38.91 198 ARG A N 1
ATOM 1453 C CA . ARG A 1 198 ? 4.214 35.872 35.178 1.00 38.91 198 ARG A CA 1
ATOM 1454 C C . ARG A 1 198 ? 5.226 36.003 34.051 1.00 38.91 198 ARG A C 1
ATOM 1456 O O . ARG A 1 198 ? 6.358 35.513 34.203 1.00 38.91 198 ARG A O 1
#

pLDDT: mean 74.79, std 23.23, range [25.62, 98.12]

Foldseek 3Di:
DKDKDKDWDAPPQGKTKIKMKMKDADPVFQKIKIKMKMWIAHPVQRKIKMKMKMKIDGRVQPWIKIKIWMWIDGVNQQKTKTWMWMWTDDNNDIDIWIWMKIARPVQLAIATDTPNFWGAGSVGWIWGDPPVAIWIQDPVGTHGDDPVPPCVVVVVVVVVVVVVVVVVVVPPPDDDDDDDDDDDDDDDDDDDDDDDDD